Protein AF-A0A3P7I1J1-F1 (afdb_monomer_lite)

InterPro domains:
  IPR006222 GCVT, N-terminal domain [PF01571] (77-168)
  IPR011009 Protein kinase-like domain superfamily [SSF56112] (14-74)
  IPR027266 Aminomethyltransferase superfamily [G3DSA:3.30.1360.120] (72-173)
  IPR045179 YgfZ/GcvT [PTHR22602] (60-259)

Sequence (262 aa):
MGTPRASLWPHDAIVERSNYPSYPPQPLERLNPRLPPDAIPVISGCLTFSTDQRLTAREALRMPFFNKEHMSKIIGLTHRAVLVLRGSDSLKLLQGLITNDVKNVLPSTGIAALFLNNKGRIVDDVIISRDNEDVLVECTASNRDN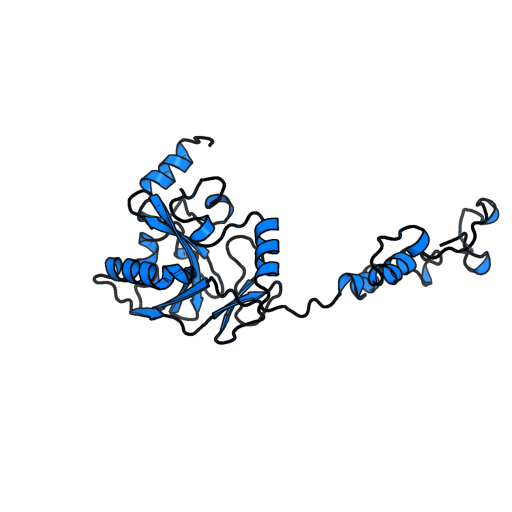LKKLLEKYRMRKAVEIADSEENVLFSTEEMPGSILDPRFPSLGRRIYSTDTGQELLAEYNERRMKYGITEGCAELASLLPFQASANGDLLNMISFDKGCYIGQELTARTAHTGEKF

Radius of gyration: 26.62 Å; chains: 1; bounding box: 50×38×85 Å

Foldseek 3Di:
DWQDDPVQADPPDPDDSVVDDTGDDDQVCVVPVPDDPQCRVLVVLCPRSRPVSRDDPVNSCVGCVNPVPPPFAWAFPPQKFKKKKADDCRQVLVQQFWQAHSVPQDALEWAWTFGAALQQAGPWIWIWHDDPRIIITMTGPVCVVVVQVVSVVSCPPPGMDIGTDLWTKIWTQDDDVSWYQQQQDNNLGTIHTHNDRTDNPVVVSVVSCVVVLHDHHCVQGGRHHCPPSSNCCVNRRHHDPPGDHYRSVVVNVCCVPVVPDD

Organism: Strongylus vulgaris (NCBI:txid40348)

Structure (mmCIF, N/CA/C/O backbone):
data_AF-A0A3P7I1J1-F1
#
_entry.id   AF-A0A3P7I1J1-F1
#
loop_
_atom_site.group_PDB
_atom_site.id
_atom_site.type_symbol
_atom_site.label_atom_id
_atom_site.label_alt_id
_atom_site.label_comp_id
_atom_site.label_asym_id
_atom_site.label_entity_id
_atom_site.label_seq_id
_atom_site.pdbx_PDB_ins_code
_atom_site.Cartn_x
_atom_site.Cartn_y
_atom_site.Cartn_z
_atom_site.occupancy
_atom_site.B_iso_or_equiv
_atom_site.auth_seq_id
_atom_site.auth_comp_id
_atom_site.auth_asym_id
_atom_site.auth_atom_id
_atom_site.pdbx_PDB_model_num
ATOM 1 N N . MET A 1 1 ? 20.727 0.651 -42.129 1.00 68.38 1 MET A N 1
ATOM 2 C CA . MET A 1 1 ? 22.191 0.871 -42.170 1.00 68.38 1 MET A CA 1
ATOM 3 C C . MET A 1 1 ? 22.665 1.250 -43.564 1.00 68.38 1 MET A C 1
ATOM 5 O O . MET A 1 1 ? 23.363 2.232 -43.682 1.00 68.38 1 MET A O 1
ATOM 9 N N . GLY A 1 2 ? 22.280 0.550 -44.626 1.00 83.94 2 GLY A N 1
ATOM 10 C CA . GLY A 1 2 ? 22.529 0.954 -46.015 1.00 83.94 2 GLY A CA 1
ATOM 11 C C . GLY A 1 2 ? 21.717 0.054 -46.940 1.00 83.94 2 GLY A C 1
ATOM 12 O O . GLY A 1 2 ? 20.948 -0.774 -46.443 1.00 83.94 2 GLY A O 1
ATOM 13 N N . THR A 1 3 ? 21.886 0.176 -48.252 1.00 87.19 3 THR A N 1
ATOM 14 C CA . THR A 1 3 ? 21.216 -0.734 -49.195 1.00 87.19 3 THR A CA 1
ATOM 15 C C . THR A 1 3 ? 21.843 -2.132 -49.082 1.00 87.19 3 THR A C 1
ATOM 17 O O . THR A 1 3 ? 23.065 -2.241 -49.230 1.00 87.19 3 THR A O 1
ATOM 20 N N . PRO A 1 4 ? 21.065 -3.206 -48.821 1.00 84.31 4 PRO A N 1
ATOM 21 C CA . PRO A 1 4 ? 21.603 -4.560 -48.694 1.00 84.31 4 PRO A CA 1
ATOM 22 C C . PRO A 1 4 ? 22.418 -4.991 -49.920 1.00 84.31 4 PRO A C 1
ATOM 24 O O . PRO A 1 4 ? 22.179 -4.546 -51.049 1.00 84.31 4 PRO A O 1
ATOM 27 N N . ARG A 1 5 ? 23.401 -5.874 -49.716 1.00 84.62 5 ARG A N 1
ATOM 28 C CA . ARG A 1 5 ? 24.135 -6.504 -50.827 1.00 84.62 5 ARG A CA 1
ATOM 29 C C . ARG A 1 5 ? 23.214 -7.468 -51.574 1.00 84.62 5 ARG A C 1
ATOM 31 O O . ARG A 1 5 ? 22.301 -8.023 -50.975 1.00 84.62 5 ARG A O 1
ATOM 38 N N . ALA A 1 6 ? 23.495 -7.709 -52.854 1.00 81.31 6 ALA A N 1
ATOM 39 C CA . ALA A 1 6 ? 22.721 -8.652 -53.666 1.00 81.31 6 ALA A CA 1
ATOM 40 C C . ALA A 1 6 ? 22.665 -10.063 -53.052 1.00 81.31 6 ALA A C 1
ATOM 42 O O . ALA A 1 6 ? 21.625 -10.701 -53.097 1.00 81.31 6 ALA A O 1
ATOM 43 N N . SER A 1 7 ? 23.742 -10.506 -52.397 1.00 83.56 7 SER A N 1
ATOM 44 C CA . SER A 1 7 ? 23.809 -11.804 -51.709 1.00 83.56 7 SER A CA 1
ATOM 45 C C . SER A 1 7 ? 22.869 -11.943 -50.507 1.00 83.56 7 SER A C 1
ATOM 47 O O . SER A 1 7 ? 22.656 -13.051 -50.041 1.00 83.56 7 SER A O 1
ATOM 49 N N . LEU A 1 8 ? 22.376 -10.828 -49.959 1.00 80.25 8 LEU A N 1
ATOM 50 C CA . LEU A 1 8 ? 21.433 -10.801 -48.837 1.00 80.25 8 LEU A CA 1
ATOM 51 C C . LEU A 1 8 ? 20.000 -10.539 -49.314 1.00 80.25 8 LEU A C 1
ATOM 53 O O . LEU A 1 8 ? 19.103 -10.405 -48.487 1.00 80.25 8 LEU A O 1
ATOM 57 N N . TRP A 1 9 ? 19.795 -10.388 -50.627 1.00 82.94 9 TRP A N 1
ATOM 58 C CA . TRP A 1 9 ? 18.480 -10.148 -51.200 1.00 82.94 9 TRP A CA 1
ATOM 59 C C . TRP A 1 9 ? 17.743 -11.484 -51.359 1.00 82.94 9 TRP A C 1
ATOM 61 O O . TRP A 1 9 ? 18.313 -12.383 -51.980 1.00 82.94 9 TRP A O 1
ATOM 71 N N . PRO A 1 10 ? 16.519 -11.648 -50.820 1.00 78.19 10 PRO A N 1
ATOM 72 C CA . PRO A 1 10 ? 15.777 -12.893 -50.950 1.00 78.19 10 PRO A CA 1
ATOM 73 C C . PRO A 1 10 ? 15.587 -13.266 -52.418 1.00 78.19 10 PRO A C 1
ATOM 75 O O . PRO A 1 10 ? 15.254 -12.416 -53.248 1.00 78.19 10 PRO A O 1
ATOM 78 N N . HIS A 1 11 ? 15.803 -14.541 -52.735 1.00 79.56 11 HIS A N 1
ATOM 79 C CA . HIS A 1 11 ? 15.677 -15.057 -54.099 1.00 79.56 11 HIS A CA 1
ATOM 80 C C . HIS A 1 11 ? 14.239 -14.986 -54.633 1.00 79.56 11 HIS A C 1
ATOM 82 O O . HIS A 1 11 ? 14.033 -14.969 -55.842 1.00 79.56 11 HIS A O 1
ATOM 88 N N . ASP A 1 12 ? 13.263 -14.926 -53.733 1.00 82.50 12 ASP A N 1
ATOM 89 C CA . ASP A 1 12 ? 11.825 -14.852 -53.974 1.00 82.50 12 ASP A CA 1
ATOM 90 C C . ASP A 1 12 ? 11.255 -13.428 -53.819 1.00 82.50 12 ASP A C 1
ATOM 92 O O . ASP A 1 12 ? 10.039 -13.229 -53.866 1.00 82.50 12 ASP A O 1
ATOM 96 N N . ALA A 1 13 ? 12.108 -12.413 -53.644 1.00 80.75 13 ALA A N 1
ATOM 97 C CA . ALA A 1 13 ? 11.653 -11.033 -53.543 1.00 80.75 13 ALA A CA 1
ATOM 98 C C . ALA A 1 13 ? 11.020 -10.562 -54.864 1.00 80.75 13 ALA A C 1
ATOM 100 O O . ALA A 1 13 ? 11.672 -10.521 -55.903 1.00 80.75 13 ALA A O 1
ATOM 101 N N . ILE A 1 14 ? 9.760 -10.117 -54.799 1.00 83.12 14 ILE A N 1
ATOM 102 C CA . ILE A 1 14 ? 9.007 -9.575 -55.949 1.00 83.12 14 ILE A CA 1
ATOM 103 C C . ILE A 1 14 ? 9.675 -8.311 -56.521 1.00 83.12 14 ILE A C 1
ATOM 105 O O . ILE A 1 14 ? 9.544 -8.010 -57.704 1.00 83.12 14 ILE A O 1
ATOM 109 N N . VAL A 1 15 ? 10.385 -7.555 -55.680 1.00 82.94 15 VAL A N 1
ATOM 110 C CA . VAL A 1 15 ? 11.064 -6.319 -56.078 1.00 82.94 15 VAL A CA 1
ATOM 111 C C . VAL A 1 15 ? 12.558 -6.571 -56.225 1.00 82.94 15 VAL A C 1
ATOM 113 O O . VAL A 1 15 ? 13.211 -7.055 -55.299 1.00 82.94 15 VAL A O 1
ATOM 116 N N . GLU A 1 16 ? 13.115 -6.184 -57.370 1.00 85.06 16 GLU A N 1
ATOM 117 C CA . GLU A 1 16 ? 14.550 -6.276 -57.624 1.00 85.06 16 GLU A CA 1
ATOM 118 C C . GLU A 1 16 ? 15.351 -5.238 -56.828 1.00 85.06 16 GLU A C 1
ATOM 120 O O . GLU A 1 16 ? 14.938 -4.088 -56.658 1.00 85.06 16 GLU A O 1
ATOM 125 N N . ARG A 1 17 ? 16.567 -5.610 -56.408 1.00 83.81 17 ARG A N 1
ATOM 126 C CA . ARG A 1 17 ? 17.508 -4.693 -55.745 1.00 83.81 17 ARG A CA 1
ATOM 127 C C . ARG A 1 17 ? 17.837 -3.464 -56.604 1.00 83.81 17 ARG A C 1
ATOM 129 O O . ARG A 1 17 ? 18.058 -2.384 -56.063 1.00 83.81 17 ARG A O 1
ATOM 136 N N . SER A 1 18 ? 17.913 -3.645 -57.923 1.00 87.81 18 SER A N 1
ATOM 137 C CA . SER A 1 18 ? 18.197 -2.609 -58.931 1.00 87.81 18 SER A CA 1
ATOM 138 C C . SER A 1 18 ? 17.237 -1.415 -58.851 1.00 87.81 18 SER A C 1
ATOM 140 O O . SER A 1 18 ? 17.636 -0.301 -59.183 1.00 87.81 18 SER A O 1
ATOM 142 N N . ASN A 1 19 ? 16.020 -1.622 -58.336 1.00 89.12 19 ASN A N 1
ATOM 143 C CA . ASN A 1 19 ? 15.004 -0.581 -58.171 1.00 89.12 19 ASN A CA 1
ATOM 144 C C . ASN A 1 19 ? 15.314 0.421 -57.045 1.00 89.12 19 ASN A C 1
ATOM 146 O O . ASN A 1 19 ? 14.607 1.419 -56.906 1.00 89.12 19 ASN A O 1
ATOM 150 N N . TYR A 1 20 ? 16.348 0.179 -56.232 1.00 85.75 20 TYR A N 1
ATOM 151 C CA . TYR A 1 20 ? 16.680 1.012 -55.080 1.00 85.75 20 TYR A CA 1
ATOM 152 C C . TYR A 1 20 ? 18.050 1.689 -55.231 1.00 85.75 20 TYR A C 1
ATOM 154 O O . TYR A 1 20 ? 19.031 1.031 -55.596 1.00 85.75 20 TYR A O 1
ATOM 162 N N . PRO A 1 21 ? 18.171 2.984 -54.875 1.00 87.88 21 PRO A N 1
ATOM 163 C CA . PRO A 1 21 ? 19.461 3.660 -54.807 1.00 87.88 21 PRO A CA 1
ATOM 164 C C . PRO A 1 21 ? 20.427 2.948 -53.855 1.00 87.88 21 PRO A C 1
ATOM 166 O O . PRO A 1 21 ? 20.028 2.359 -52.847 1.00 87.88 21 PRO A O 1
ATOM 169 N N . SER A 1 22 ? 21.722 3.019 -54.156 1.00 87.56 22 SER A N 1
ATOM 170 C CA . SER A 1 22 ? 22.759 2.414 -53.321 1.00 87.56 22 SER A CA 1
ATOM 171 C C . SER A 1 22 ? 23.220 3.392 -52.242 1.00 87.56 22 SER A C 1
ATOM 173 O O . SER A 1 22 ? 24.012 4.292 -52.511 1.00 87.56 22 SER A O 1
ATOM 175 N N . TYR A 1 23 ? 22.761 3.191 -51.009 1.00 87.81 23 TYR A N 1
ATOM 176 C CA . TYR A 1 23 ? 23.208 3.950 -49.847 1.00 87.81 23 TYR A CA 1
ATOM 177 C C . TYR A 1 23 ? 24.357 3.227 -49.135 1.00 87.81 23 TYR A C 1
ATOM 179 O O . TYR A 1 23 ? 24.238 2.023 -48.867 1.00 87.81 23 TYR A O 1
ATOM 187 N N . PRO A 1 24 ? 25.455 3.930 -48.798 1.00 87.12 24 PRO A N 1
ATOM 188 C CA . PRO A 1 24 ? 26.551 3.337 -48.046 1.00 87.12 24 PRO A CA 1
ATOM 189 C C . PRO A 1 24 ? 26.085 2.916 -46.641 1.00 87.12 24 PRO A C 1
ATOM 191 O O . PRO A 1 24 ? 25.233 3.595 -46.062 1.00 87.12 24 PRO A O 1
ATOM 194 N N . PRO A 1 25 ? 26.644 1.834 -46.065 1.00 86.00 25 PRO A N 1
ATOM 195 C CA . PRO A 1 25 ? 26.371 1.454 -44.686 1.00 86.00 25 PRO A CA 1
ATOM 196 C C . PRO A 1 25 ? 26.771 2.564 -43.707 1.00 86.00 25 PRO A C 1
ATOM 198 O O . PRO A 1 25 ? 27.898 3.054 -43.735 1.00 86.00 25 PRO A O 1
ATOM 201 N N . GLN A 1 26 ? 25.854 2.932 -42.823 1.00 89.00 26 GLN A N 1
ATOM 202 C CA . GLN A 1 26 ? 26.055 3.863 -41.724 1.00 89.00 26 GLN A CA 1
ATOM 203 C C . GLN A 1 26 ? 25.617 3.208 -40.406 1.00 89.00 26 GLN A C 1
ATOM 205 O O . GLN A 1 26 ? 24.588 2.516 -40.395 1.00 89.00 26 GLN A O 1
ATOM 210 N N . PRO A 1 27 ? 26.362 3.436 -39.307 1.00 89.12 27 PRO A N 1
ATOM 211 C CA . PRO A 1 27 ? 25.951 3.025 -37.967 1.00 89.12 27 PRO A CA 1
ATOM 212 C C . PRO A 1 27 ? 24.618 3.677 -37.573 1.00 89.12 27 PRO A C 1
ATOM 214 O O . PRO A 1 27 ? 24.339 4.816 -37.963 1.00 89.12 27 PRO A O 1
ATOM 217 N N . LEU A 1 28 ? 23.791 2.973 -36.799 1.00 89.31 28 LEU A N 1
ATOM 218 C CA . LEU A 1 28 ? 22.492 3.487 -36.341 1.00 89.31 28 LEU A CA 1
ATOM 219 C C . LEU A 1 28 ? 22.645 4.724 -35.448 1.00 89.31 28 LEU A C 1
ATOM 221 O O . LEU A 1 28 ? 21.827 5.635 -35.503 1.00 89.31 28 LEU A O 1
ATOM 225 N N . GLU A 1 29 ? 23.732 4.788 -34.696 1.00 89.50 29 GLU A N 1
ATOM 226 C CA . GLU A 1 29 ? 24.139 5.872 -33.807 1.00 89.50 29 GLU A CA 1
ATOM 227 C C . GLU A 1 29 ? 24.344 7.180 -34.572 1.00 89.50 29 GLU A C 1
ATOM 229 O O . GLU A 1 29 ? 24.055 8.261 -34.065 1.00 89.50 29 GLU A O 1
ATOM 234 N N . ARG A 1 30 ? 24.793 7.097 -35.831 1.00 89.44 30 ARG A N 1
ATOM 235 C CA . ARG A 1 30 ? 24.927 8.272 -36.698 1.00 89.44 30 ARG A CA 1
ATOM 236 C C . ARG A 1 30 ? 23.567 8.786 -37.170 1.00 89.44 30 ARG A C 1
ATOM 238 O O . ARG A 1 30 ? 23.404 9.988 -37.351 1.00 89.44 30 ARG A O 1
ATOM 245 N N . LEU A 1 31 ? 22.611 7.882 -37.385 1.00 87.06 31 LEU A N 1
ATOM 246 C CA . LEU A 1 31 ? 21.253 8.216 -37.824 1.00 87.06 31 LEU A CA 1
ATOM 247 C C . LEU A 1 31 ? 20.394 8.738 -36.665 1.00 87.06 31 LEU A C 1
ATOM 249 O O . LEU A 1 31 ? 19.559 9.615 -36.869 1.00 87.06 31 LEU A O 1
ATOM 253 N N . ASN A 1 32 ? 20.610 8.222 -35.453 1.00 87.81 32 ASN A N 1
ATOM 254 C CA . ASN A 1 32 ? 19.970 8.689 -34.231 1.00 87.81 32 ASN A CA 1
ATOM 255 C C . ASN A 1 32 ? 20.974 8.710 -33.060 1.00 87.81 32 ASN A C 1
ATOM 257 O O . ASN A 1 32 ? 21.108 7.713 -32.347 1.00 87.81 32 ASN A O 1
ATOM 261 N N . PRO A 1 33 ? 21.625 9.858 -32.804 1.00 88.19 33 PRO A N 1
ATOM 262 C CA . PRO A 1 33 ? 22.607 9.994 -31.725 1.00 88.19 33 PRO A CA 1
ATOM 263 C C . PRO A 1 33 ? 22.041 9.825 -30.310 1.00 88.19 33 PRO A C 1
ATOM 265 O O . PRO A 1 33 ? 22.805 9.681 -29.362 1.00 88.19 33 PRO A O 1
ATOM 268 N N . ARG A 1 34 ? 20.711 9.868 -30.140 1.00 88.50 34 ARG A N 1
ATOM 269 C CA . ARG A 1 34 ? 20.044 9.673 -28.840 1.00 88.50 34 ARG A CA 1
ATOM 270 C C . ARG A 1 34 ? 19.713 8.210 -28.554 1.00 88.50 34 ARG A C 1
ATOM 272 O O . ARG A 1 34 ? 19.078 7.922 -27.542 1.00 88.50 34 ARG A O 1
ATOM 279 N N . LEU A 1 35 ? 20.061 7.298 -29.458 1.00 85.56 35 LEU A N 1
ATOM 280 C CA . LEU A 1 35 ? 19.704 5.900 -29.314 1.00 85.56 35 LEU A CA 1
ATOM 281 C C . LEU A 1 35 ? 20.497 5.256 -28.160 1.00 85.56 35 LEU A C 1
ATOM 283 O O . LEU A 1 35 ? 21.726 5.348 -28.161 1.00 85.56 35 LEU A O 1
ATOM 287 N N . PRO A 1 36 ? 19.836 4.593 -27.189 1.00 87.19 36 PRO A N 1
ATOM 288 C CA . PRO A 1 36 ? 20.541 3.881 -26.129 1.00 87.19 36 PRO A CA 1
ATOM 289 C C . PRO A 1 36 ? 21.472 2.805 -26.717 1.00 87.19 36 PRO A C 1
ATOM 291 O O . PRO A 1 36 ? 21.033 2.071 -27.609 1.00 87.19 36 PRO A O 1
ATOM 294 N N . PRO A 1 37 ? 22.726 2.668 -26.242 1.00 88.19 37 PRO A N 1
ATOM 295 C CA . PRO A 1 37 ? 23.687 1.723 -26.821 1.00 88.19 37 PRO A CA 1
ATOM 296 C C . PRO A 1 37 ? 23.195 0.269 -26.846 1.00 88.19 37 PRO A C 1
ATOM 298 O O . PRO A 1 37 ? 23.433 -0.484 -27.784 1.00 88.19 37 PRO A O 1
ATOM 301 N N . ASP A 1 38 ? 22.442 -0.119 -25.827 1.00 87.56 38 ASP A N 1
ATOM 302 C CA . ASP A 1 38 ? 21.838 -1.436 -25.671 1.00 87.56 38 ASP A CA 1
ATOM 303 C C . ASP A 1 38 ? 20.615 -1.668 -26.573 1.00 87.56 38 ASP A C 1
ATOM 305 O O . ASP A 1 38 ? 20.261 -2.818 -26.817 1.00 87.56 38 ASP A O 1
ATOM 309 N N . ALA A 1 39 ? 20.005 -0.612 -27.126 1.00 90.00 39 ALA A N 1
ATOM 310 C CA . ALA A 1 39 ? 18.919 -0.711 -28.107 1.00 90.00 39 ALA A CA 1
ATOM 311 C C . ALA A 1 39 ? 19.419 -1.086 -29.510 1.00 90.00 39 ALA A C 1
ATOM 313 O O . ALA A 1 39 ? 18.661 -1.613 -30.329 1.00 90.00 39 ALA A O 1
ATOM 314 N N . ILE A 1 40 ? 20.691 -0.797 -29.808 1.00 92.56 40 ILE A N 1
ATOM 315 C CA . ILE A 1 40 ? 21.287 -0.968 -31.139 1.00 92.56 40 ILE A CA 1
ATOM 316 C C . ILE A 1 40 ? 21.201 -2.423 -31.616 1.00 92.56 40 ILE A C 1
ATOM 318 O O . ILE A 1 40 ? 20.772 -2.625 -32.756 1.00 92.56 40 ILE A O 1
ATOM 322 N N . PRO A 1 41 ? 21.530 -3.444 -30.799 1.00 92.06 41 PRO A N 1
ATOM 323 C CA . PRO A 1 41 ? 21.412 -4.838 -31.215 1.00 92.06 41 PRO A CA 1
ATOM 324 C C . PRO A 1 41 ? 19.967 -5.258 -31.523 1.00 92.06 41 PRO A C 1
ATOM 326 O O . PRO A 1 41 ? 19.744 -5.978 -32.494 1.00 92.06 41 PRO A O 1
ATOM 329 N N . VAL A 1 42 ? 18.983 -4.764 -30.760 1.00 93.00 42 VAL A N 1
ATOM 330 C CA . VAL A 1 42 ? 17.554 -5.031 -31.011 1.00 93.00 42 VAL A CA 1
ATOM 331 C C . VAL A 1 42 ? 17.129 -4.434 -32.349 1.00 93.00 42 VAL A C 1
ATOM 333 O O . VAL A 1 42 ? 16.607 -5.137 -33.210 1.00 93.00 42 VAL A O 1
ATOM 336 N N . ILE A 1 43 ? 17.369 -3.135 -32.547 1.00 92.44 43 ILE A N 1
ATOM 337 C CA . ILE A 1 43 ? 16.931 -2.427 -33.756 1.00 92.44 43 ILE A CA 1
ATOM 338 C C . ILE A 1 43 ? 17.648 -2.978 -34.986 1.00 92.44 43 ILE A C 1
ATOM 340 O O . ILE A 1 43 ? 17.015 -3.189 -36.018 1.00 92.44 43 ILE A O 1
ATOM 344 N N . SER A 1 44 ? 18.947 -3.258 -34.877 1.00 91.44 44 SER A N 1
ATOM 345 C CA . SER A 1 44 ? 19.713 -3.868 -35.966 1.00 91.44 44 SER A CA 1
ATOM 346 C C . SER A 1 44 ? 19.147 -5.233 -36.342 1.00 91.44 44 SER A C 1
ATOM 348 O O . SER A 1 44 ? 18.925 -5.472 -37.524 1.00 91.44 44 SER A O 1
ATOM 350 N N . GLY A 1 45 ? 18.845 -6.083 -35.354 1.00 91.69 45 GLY A N 1
ATOM 351 C CA . GLY A 1 45 ? 18.252 -7.401 -35.574 1.00 91.69 45 GLY A CA 1
ATOM 352 C C . GLY A 1 45 ? 16.855 -7.349 -36.200 1.00 91.69 45 GLY A C 1
ATOM 353 O O . GLY A 1 45 ? 16.549 -8.152 -37.080 1.00 91.69 45 GLY A O 1
ATOM 354 N N . CYS A 1 46 ? 16.021 -6.383 -35.801 1.00 90.56 46 CYS A N 1
ATOM 355 C CA . CYS A 1 46 ? 14.692 -6.167 -36.384 1.00 90.56 46 CYS A CA 1
ATOM 356 C C . CYS A 1 46 ? 14.752 -5.634 -37.825 1.00 90.56 46 CYS A C 1
ATOM 358 O O . CYS A 1 46 ? 13.898 -5.968 -38.645 1.00 90.56 46 CYS A O 1
ATOM 360 N N . LEU A 1 47 ? 15.753 -4.804 -38.139 1.00 89.12 47 LEU A N 1
ATOM 361 C CA . LEU A 1 47 ? 15.963 -4.223 -39.469 1.00 89.12 47 LEU A CA 1
ATOM 362 C C . LEU A 1 47 ? 16.789 -5.124 -40.405 1.00 89.12 47 LEU A C 1
ATOM 364 O O . LEU A 1 47 ? 17.061 -4.729 -41.542 1.00 89.12 47 LEU A O 1
ATOM 368 N N . THR A 1 48 ? 17.191 -6.320 -39.962 1.00 87.50 48 THR A N 1
ATOM 369 C CA . THR A 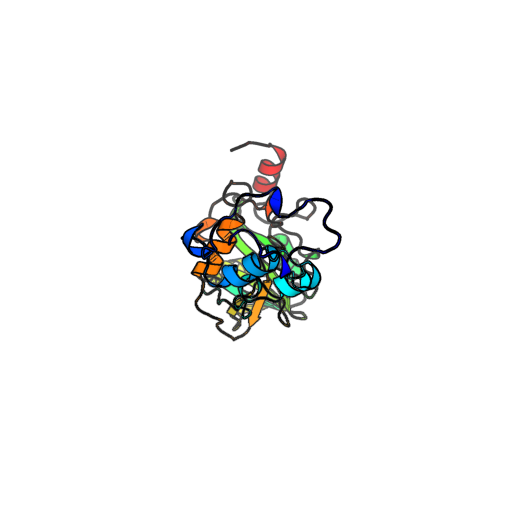1 48 ? 17.875 -7.303 -40.809 1.00 87.50 48 THR A CA 1
ATOM 370 C C . THR A 1 48 ? 16.983 -7.688 -41.984 1.00 87.50 48 THR A C 1
ATOM 372 O O . THR A 1 48 ? 15.847 -8.136 -41.818 1.00 87.50 48 THR A O 1
ATOM 375 N N . PHE A 1 49 ? 17.499 -7.499 -43.198 1.00 81.94 49 PHE A N 1
ATOM 376 C CA . PHE A 1 49 ? 16.725 -7.731 -44.414 1.00 81.94 49 PHE A CA 1
ATOM 377 C C . PHE A 1 49 ? 16.420 -9.219 -44.621 1.00 81.94 49 PHE A C 1
ATOM 379 O O . PHE A 1 49 ? 15.260 -9.563 -44.844 1.00 81.94 49 PHE A O 1
ATOM 386 N N . SER A 1 50 ? 17.428 -10.082 -44.450 1.00 81.56 50 SER A N 1
ATOM 387 C CA . SER A 1 50 ? 17.289 -11.540 -44.534 1.00 81.56 50 SER A CA 1
ATOM 388 C C . SER A 1 50 ? 16.338 -12.050 -43.455 1.00 81.56 50 SER A C 1
ATOM 390 O O . SER A 1 50 ? 16.547 -11.788 -42.271 1.00 81.56 50 SER A O 1
ATOM 392 N N . THR A 1 51 ? 15.274 -12.741 -43.852 1.00 79.94 51 THR A N 1
ATOM 393 C CA . THR A 1 51 ? 14.199 -13.165 -42.944 1.00 79.94 51 THR A CA 1
ATOM 394 C C . THR A 1 51 ? 14.625 -14.269 -41.983 1.00 79.94 51 THR A C 1
ATOM 396 O O . THR A 1 51 ? 14.166 -14.286 -40.849 1.00 79.94 51 THR A O 1
ATOM 399 N N . ASP A 1 52 ? 15.520 -15.153 -42.414 1.00 83.19 52 ASP A N 1
ATOM 400 C CA . ASP A 1 52 ? 16.126 -16.235 -41.626 1.00 83.19 52 ASP A CA 1
ATOM 401 C C . ASP A 1 52 ? 17.087 -15.730 -40.537 1.00 83.19 52 ASP A C 1
ATOM 403 O O . ASP A 1 52 ? 17.268 -16.388 -39.517 1.00 83.19 52 ASP A O 1
ATOM 407 N N . GLN A 1 53 ? 17.677 -14.548 -40.736 1.00 84.00 53 GLN A N 1
ATOM 408 C CA . GLN A 1 53 ? 18.584 -13.895 -39.784 1.00 84.00 53 GLN A CA 1
ATOM 409 C C . GLN A 1 53 ? 17.911 -12.760 -39.001 1.00 84.00 53 GLN A C 1
ATOM 411 O O . GLN A 1 53 ? 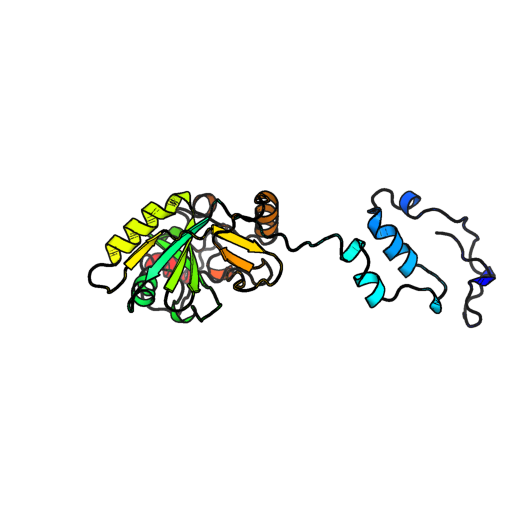18.560 -12.081 -38.200 1.00 84.00 53 GLN A O 1
ATOM 416 N N . ARG A 1 54 ? 16.628 -12.492 -39.268 1.00 89.94 54 ARG A N 1
ATOM 417 C CA . ARG A 1 54 ? 15.887 -11.428 -38.595 1.00 89.94 54 ARG A CA 1
ATOM 418 C C . ARG A 1 54 ? 15.522 -11.872 -37.190 1.00 89.94 54 ARG A C 1
ATOM 420 O O . ARG A 1 54 ? 14.998 -12.960 -36.980 1.00 89.94 54 AR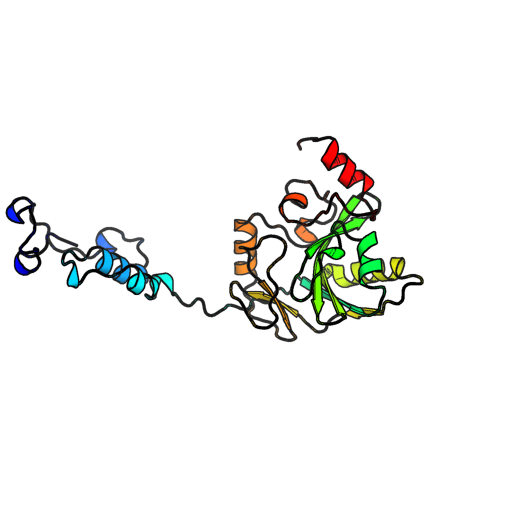G A O 1
ATOM 427 N N . LEU A 1 55 ? 15.756 -10.978 -36.241 1.00 93.88 55 LEU A N 1
ATOM 428 C CA . LEU A 1 55 ? 15.437 -11.201 -34.842 1.00 93.88 55 LEU A CA 1
ATOM 429 C C . LEU A 1 55 ? 13.927 -11.405 -34.662 1.00 93.88 55 LEU A C 1
ATOM 431 O O . LEU A 1 55 ? 13.122 -10.573 -35.090 1.00 93.88 55 LEU A O 1
ATOM 435 N N . THR A 1 56 ? 13.531 -12.493 -34.004 1.00 92.69 56 THR A N 1
ATOM 436 C CA . THR A 1 56 ? 12.126 -12.717 -33.650 1.00 92.69 56 THR A CA 1
ATOM 437 C C . THR A 1 56 ? 11.719 -11.865 -32.447 1.00 92.69 56 THR A C 1
ATOM 439 O O . THR A 1 56 ? 12.550 -11.484 -31.622 1.00 92.69 56 THR A O 1
ATOM 442 N N . ALA A 1 57 ? 10.416 -11.618 -32.273 1.00 88.19 57 ALA A N 1
ATOM 443 C CA . ALA A 1 57 ? 9.909 -10.901 -31.097 1.00 88.19 57 ALA A CA 1
ATOM 444 C C . ALA A 1 57 ? 10.323 -11.575 -29.774 1.00 88.19 57 ALA A C 1
ATOM 446 O O . ALA A 1 57 ? 10.686 -10.900 -28.813 1.00 88.19 57 ALA A O 1
ATOM 447 N N . ARG A 1 58 ? 10.322 -12.916 -29.733 1.00 88.06 58 ARG A N 1
ATOM 448 C CA . ARG A 1 58 ? 10.723 -13.694 -28.552 1.00 88.06 58 ARG A CA 1
ATOM 449 C C . ARG A 1 58 ? 12.202 -13.517 -28.216 1.00 88.06 58 ARG A C 1
ATOM 451 O O . ARG A 1 58 ? 12.547 -13.439 -27.041 1.00 88.06 58 ARG A O 1
ATOM 458 N N . GLU A 1 59 ? 13.069 -13.493 -29.222 1.00 91.88 59 GLU A N 1
ATOM 459 C CA . GLU A 1 59 ? 14.503 -13.263 -29.027 1.00 91.88 59 GLU A CA 1
ATOM 460 C C . GLU A 1 59 ? 14.775 -11.814 -28.640 1.00 91.88 59 GLU A C 1
ATOM 462 O O . GLU A 1 59 ? 15.525 -11.588 -27.698 1.00 91.88 59 GLU A O 1
ATOM 467 N N . ALA A 1 60 ? 14.101 -10.851 -29.279 1.00 90.38 60 ALA A N 1
ATOM 468 C CA . ALA A 1 60 ? 14.198 -9.437 -28.935 1.00 90.38 60 ALA A CA 1
ATOM 469 C C . ALA A 1 60 ? 13.871 -9.194 -27.460 1.00 90.38 60 ALA A C 1
ATOM 471 O O . ALA A 1 60 ? 14.687 -8.616 -26.752 1.00 90.38 60 ALA A O 1
ATOM 472 N N . LEU A 1 61 ? 12.751 -9.729 -26.963 1.00 85.50 61 LEU A N 1
ATOM 473 C CA . LEU A 1 61 ? 12.354 -9.625 -25.553 1.00 85.50 61 LEU A CA 1
ATOM 474 C C . LEU A 1 61 ? 13.350 -10.271 -24.576 1.00 85.50 61 LEU A C 1
ATOM 476 O O . LEU A 1 61 ? 13.289 -10.010 -23.382 1.00 85.50 61 LEU A O 1
ATOM 480 N N . ARG A 1 62 ? 14.272 -11.117 -25.050 1.00 85.12 62 ARG A N 1
ATOM 481 C CA . ARG A 1 62 ? 15.338 -11.704 -24.225 1.00 85.12 62 ARG A CA 1
ATOM 482 C C . ARG A 1 62 ? 16.600 -10.839 -24.160 1.00 85.12 62 ARG A C 1
ATOM 484 O O . ARG A 1 62 ? 17.475 -11.120 -23.344 1.00 85.12 62 ARG A O 1
ATOM 491 N N . MET A 1 63 ? 16.704 -9.797 -24.981 1.00 87.31 63 MET A N 1
ATOM 492 C CA . MET A 1 63 ? 17.908 -8.974 -25.089 1.00 87.31 63 MET A CA 1
ATOM 493 C C . MET A 1 63 ? 18.038 -7.947 -23.953 1.00 87.31 63 MET A C 1
ATOM 495 O O . MET A 1 63 ? 17.024 -7.496 -23.415 1.00 87.31 63 MET A O 1
ATOM 499 N N . PRO A 1 64 ? 19.268 -7.491 -23.636 1.00 83.56 64 PRO A N 1
ATOM 500 C CA . PRO A 1 64 ? 19.523 -6.525 -22.563 1.00 83.56 64 PRO A CA 1
ATOM 501 C C . PRO A 1 64 ? 18.776 -5.196 -22.681 1.00 83.56 64 PRO A C 1
ATOM 503 O O . PRO A 1 64 ? 18.579 -4.541 -21.675 1.00 83.56 64 PRO A O 1
ATOM 506 N N . PHE A 1 65 ? 18.330 -4.776 -23.866 1.00 85.62 65 PHE A N 1
ATOM 507 C CA . PHE A 1 65 ? 17.503 -3.568 -23.977 1.00 85.62 65 PHE A CA 1
ATOM 508 C C . PHE A 1 65 ? 16.173 -3.696 -23.225 1.00 85.62 65 PHE A C 1
ATOM 510 O O . PHE A 1 65 ? 15.727 -2.759 -22.570 1.00 85.62 65 PHE A O 1
ATOM 517 N N . PHE A 1 66 ? 15.545 -4.871 -23.325 1.00 81.56 66 PHE A N 1
ATOM 518 C CA . PHE A 1 66 ? 14.278 -5.174 -22.661 1.00 81.56 66 PHE A CA 1
ATOM 519 C C . PHE A 1 66 ? 14.485 -5.798 -21.278 1.00 81.56 66 PHE A C 1
ATOM 521 O O . PHE A 1 66 ? 13.619 -5.661 -20.422 1.00 81.56 66 PHE A O 1
ATOM 528 N N . ASN A 1 67 ? 15.647 -6.421 -21.053 1.00 71.06 67 ASN A N 1
ATOM 529 C CA . ASN A 1 67 ? 16.015 -7.096 -19.805 1.00 71.06 67 ASN A CA 1
ATOM 530 C C . ASN A 1 67 ? 17.154 -6.407 -19.057 1.00 71.06 67 ASN A C 1
ATOM 532 O O . ASN A 1 67 ? 17.858 -7.053 -18.282 1.00 71.06 67 ASN A O 1
ATOM 536 N N . LYS A 1 68 ? 17.369 -5.116 -19.320 1.00 63.12 68 LYS A N 1
ATOM 537 C CA . LYS A 1 68 ? 18.327 -4.261 -18.615 1.00 63.12 68 LYS A CA 1
ATOM 538 C C . LYS A 1 68 ? 18.024 -4.458 -17.146 1.00 63.12 68 LYS A C 1
ATOM 540 O O . LYS A 1 68 ? 16.901 -4.139 -16.767 1.00 63.12 68 LYS A O 1
ATOM 545 N N . GLU A 1 69 ? 18.951 -5.091 -16.426 1.00 52.31 69 GLU A N 1
ATOM 546 C CA . GLU A 1 69 ? 18.747 -5.713 -15.115 1.00 52.31 69 GLU A CA 1
ATOM 547 C C . GLU A 1 69 ? 17.599 -5.066 -14.332 1.00 52.31 69 GLU A C 1
ATOM 549 O O . GLU A 1 69 ? 17.795 -4.144 -13.543 1.00 52.31 69 GLU A O 1
ATOM 554 N N . HIS A 1 70 ? 16.388 -5.597 -14.503 1.00 52.50 70 HIS A N 1
ATOM 555 C CA . HIS A 1 70 ? 15.431 -5.589 -13.416 1.00 52.50 70 HIS A CA 1
ATOM 556 C C . HIS A 1 70 ? 15.918 -6.708 -12.497 1.00 52.50 70 HIS A C 1
ATOM 558 O O . HIS A 1 70 ? 15.334 -7.777 -12.406 1.00 52.50 70 HIS A O 1
ATOM 564 N N . MET A 1 71 ? 17.083 -6.510 -11.870 1.00 52.28 71 MET A N 1
ATOM 565 C CA . MET A 1 71 ? 17.291 -7.128 -10.572 1.00 52.28 71 MET A CA 1
ATOM 566 C C . MET A 1 71 ? 16.098 -6.649 -9.759 1.00 52.28 71 MET A C 1
ATOM 568 O O . MET A 1 71 ? 15.900 -5.436 -9.673 1.00 52.28 71 MET A O 1
ATOM 572 N N . SER A 1 72 ? 15.273 -7.569 -9.262 1.00 63.44 72 SER A N 1
ATOM 573 C CA . SER A 1 72 ? 14.120 -7.253 -8.426 1.00 63.44 72 SER A CA 1
ATOM 574 C C . SER A 1 72 ? 14.571 -6.296 -7.319 1.00 63.44 72 SER A C 1
ATOM 576 O O . SER A 1 72 ? 15.209 -6.704 -6.342 1.00 63.44 72 SER A O 1
ATOM 578 N N . LYS A 1 73 ? 14.335 -4.995 -7.506 1.00 86.38 73 LYS A N 1
ATOM 579 C CA . LYS A 1 73 ? 14.749 -3.982 -6.542 1.00 86.38 73 LYS A CA 1
ATOM 580 C C . LYS A 1 73 ? 13.746 -4.033 -5.412 1.00 86.38 73 LYS A C 1
ATOM 582 O O . LYS A 1 73 ? 12.585 -3.674 -5.593 1.00 86.38 73 LYS A O 1
ATOM 587 N N . ILE A 1 74 ? 14.209 -4.481 -4.256 1.00 94.50 74 ILE A N 1
ATOM 588 C CA . ILE A 1 74 ? 13.457 -4.370 -3.014 1.00 94.50 74 ILE A CA 1
ATOM 589 C C . ILE A 1 74 ? 13.846 -3.028 -2.411 1.00 94.50 74 ILE A C 1
ATOM 591 O O . ILE A 1 74 ? 14.978 -2.860 -1.969 1.00 94.50 74 ILE A O 1
ATOM 595 N N . ILE A 1 75 ? 12.940 -2.058 -2.452 1.00 96.69 75 ILE A N 1
ATOM 596 C CA . ILE A 1 75 ? 13.167 -0.687 -1.989 1.00 96.69 75 ILE A CA 1
ATOM 597 C C . ILE A 1 75 ? 12.632 -0.550 -0.566 1.00 96.69 75 ILE A C 1
ATOM 599 O O . ILE A 1 75 ? 11.477 -0.889 -0.319 1.00 96.69 75 ILE A O 1
ATOM 603 N N . GLY A 1 76 ? 13.442 -0.024 0.352 1.00 97.69 76 GLY A N 1
ATOM 604 C CA . GLY A 1 76 ? 13.001 0.316 1.704 1.00 97.69 76 GLY A CA 1
ATOM 605 C C . GLY A 1 76 ? 12.160 1.590 1.729 1.00 97.69 76 GLY A C 1
ATOM 606 O O . GLY A 1 76 ? 12.621 2.650 1.300 1.00 97.69 76 GLY A O 1
ATOM 607 N N . LEU A 1 77 ? 10.933 1.513 2.247 1.00 97.88 77 LEU A N 1
ATOM 608 C CA . LEU A 1 77 ? 10.033 2.657 2.405 1.00 97.88 77 LEU A CA 1
ATOM 609 C C . LEU A 1 77 ? 10.141 3.221 3.827 1.00 97.88 77 LEU A C 1
ATOM 611 O O . LEU A 1 77 ? 9.240 3.064 4.646 1.00 97.88 77 LEU A O 1
ATOM 615 N N . THR A 1 78 ? 11.251 3.894 4.127 1.00 97.00 78 THR A N 1
ATOM 616 C CA . THR A 1 78 ? 11.575 4.398 5.480 1.00 97.00 78 THR A CA 1
ATOM 617 C C . THR A 1 78 ? 10.597 5.451 6.017 1.00 97.00 78 THR A C 1
ATOM 619 O O . THR A 1 78 ? 10.549 5.706 7.219 1.00 97.00 78 THR A O 1
ATOM 622 N N . HIS A 1 79 ? 9.791 6.067 5.149 1.00 97.38 79 HIS A N 1
ATOM 623 C CA . HIS A 1 79 ? 8.712 6.987 5.520 1.00 97.38 79 HIS A CA 1
ATOM 624 C C . HIS A 1 79 ? 7.407 6.274 5.905 1.00 97.38 79 HIS A C 1
ATOM 626 O O . HIS A 1 79 ? 6.454 6.938 6.324 1.00 97.38 79 HIS A O 1
ATOM 632 N N . ARG A 1 80 ? 7.347 4.945 5.780 1.00 98.25 80 ARG A N 1
ATOM 633 C CA . ARG A 1 80 ? 6.230 4.091 6.201 1.00 98.25 80 ARG A CA 1
ATOM 634 C C . ARG A 1 80 ? 6.656 3.225 7.386 1.00 98.25 80 ARG A C 1
ATOM 636 O O . ARG A 1 80 ? 7.828 2.909 7.557 1.00 98.25 80 ARG A O 1
ATOM 643 N N . ALA A 1 81 ? 5.697 2.852 8.220 1.00 98.31 81 ALA A N 1
ATOM 644 C CA . ALA A 1 81 ? 5.910 1.949 9.346 1.00 98.31 81 ALA A CA 1
ATOM 645 C C . ALA A 1 81 ? 4.670 1.083 9.571 1.00 98.31 81 ALA A C 1
ATOM 647 O O . ALA A 1 81 ? 3.602 1.392 9.048 1.00 98.31 81 ALA A O 1
ATOM 648 N N . VAL A 1 82 ? 4.800 0.023 10.369 1.00 98.31 82 VAL A N 1
ATOM 649 C CA . VAL A 1 82 ? 3.706 -0.921 10.632 1.00 98.31 82 VAL A CA 1
ATOM 650 C C . VAL A 1 82 ? 3.353 -0.948 12.120 1.00 98.31 82 VAL A C 1
ATOM 652 O O . VAL A 1 82 ? 4.228 -0.993 12.988 1.00 98.31 82 VAL A O 1
ATOM 655 N N . LEU A 1 83 ? 2.052 -0.931 12.409 1.00 98.56 83 LEU A N 1
ATOM 656 C CA . LEU A 1 83 ? 1.479 -1.361 13.685 1.00 98.56 83 LEU A CA 1
ATOM 657 C C . LEU A 1 83 ? 0.871 -2.756 13.519 1.00 98.56 83 LEU A C 1
ATOM 659 O O . LEU A 1 83 ? 0.276 -3.049 12.482 1.00 98.56 83 LEU A O 1
ATOM 663 N N . VAL A 1 84 ? 0.968 -3.586 14.554 1.00 98.06 84 VAL A N 1
ATOM 664 C CA . VAL A 1 84 ? 0.379 -4.932 14.585 1.00 98.06 84 VAL A CA 1
ATOM 665 C C . VAL A 1 84 ? -0.783 -4.956 15.567 1.00 98.06 84 VAL A C 1
ATOM 667 O O . VAL A 1 84 ? -0.636 -4.563 16.727 1.00 98.06 84 VAL A O 1
ATOM 670 N N . LEU A 1 85 ? -1.945 -5.410 15.101 1.00 97.88 85 LEU A N 1
ATOM 671 C CA . LEU A 1 85 ? -3.161 -5.573 15.893 1.00 97.88 85 LEU A CA 1
ATOM 672 C C . LEU A 1 85 ? -3.462 -7.060 16.085 1.00 97.88 85 LEU A C 1
ATOM 674 O O . LEU A 1 85 ? -3.826 -7.749 15.129 1.00 97.88 85 LEU A O 1
ATOM 678 N N . ARG A 1 86 ? -3.401 -7.533 17.333 1.00 96.94 86 ARG A N 1
ATOM 679 C CA . ARG A 1 86 ? -3.651 -8.939 17.690 1.00 96.94 86 ARG A CA 1
ATOM 680 C C . ARG A 1 86 ? -4.930 -9.091 18.495 1.00 96.94 86 ARG A C 1
ATOM 682 O O . ARG A 1 86 ? -5.151 -8.340 19.439 1.00 96.94 86 ARG A O 1
ATOM 689 N N . GLY A 1 87 ? -5.749 -10.085 18.166 1.00 95.69 87 GLY A N 1
ATOM 690 C CA . GLY A 1 87 ? -6.958 -10.424 18.920 1.00 95.69 87 GLY A CA 1
ATOM 691 C C . GLY A 1 87 ? -8.237 -10.454 18.082 1.00 95.69 87 GLY A C 1
ATOM 692 O O . GLY A 1 87 ? -8.319 -9.920 16.977 1.00 95.69 87 GLY A O 1
ATOM 693 N N . SER A 1 88 ? -9.277 -11.092 18.620 1.00 94.44 88 SER A N 1
ATOM 694 C CA . SER A 1 88 ? -10.510 -11.416 17.883 1.00 94.44 88 SER A CA 1
ATOM 695 C C . SER A 1 88 ? -11.327 -10.200 17.437 1.00 94.44 88 SER A C 1
ATOM 697 O O . SER A 1 88 ? -12.224 -10.324 16.601 1.00 94.44 88 SER A O 1
ATOM 699 N N . ASP A 1 89 ? -11.054 -9.023 18.003 1.00 95.88 89 ASP A N 1
ATOM 700 C CA . ASP A 1 89 ? -11.755 -7.784 17.672 1.00 95.88 89 ASP A CA 1
ATOM 701 C C . ASP A 1 89 ? -10.928 -6.829 16.790 1.00 95.88 89 ASP A C 1
ATOM 703 O O . ASP A 1 89 ? -11.399 -5.721 16.534 1.00 95.88 89 ASP A O 1
ATOM 707 N N . SER A 1 90 ? -9.748 -7.223 16.281 1.00 96.38 90 SER A N 1
ATOM 708 C CA . SER A 1 90 ? -8.859 -6.345 15.490 1.00 96.38 90 SER A CA 1
ATOM 709 C C . SER A 1 90 ? -9.571 -5.711 14.290 1.00 96.38 90 SER A C 1
ATOM 711 O O . SER A 1 90 ? -9.637 -4.486 14.167 1.00 96.38 90 SER A O 1
ATOM 713 N N . LEU A 1 91 ? -10.214 -6.522 13.442 1.00 95.06 91 LEU A N 1
ATOM 714 C CA . LEU A 1 91 ? -10.973 -6.009 12.294 1.00 95.06 91 LEU A CA 1
ATOM 715 C C . LEU A 1 91 ? -12.223 -5.224 12.730 1.00 95.06 91 LEU A C 1
ATOM 717 O O . LEU A 1 91 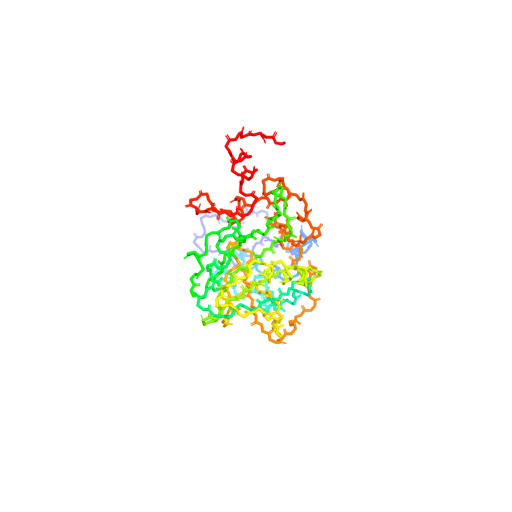? -12.565 -4.220 12.111 1.00 95.06 91 LEU A O 1
ATOM 721 N N . LYS A 1 92 ? -12.883 -5.607 13.835 1.00 94.94 92 LYS A N 1
ATOM 722 C CA . LYS A 1 92 ? -14.033 -4.855 14.386 1.00 94.94 92 LYS A CA 1
ATOM 723 C C . LYS A 1 92 ? -13.623 -3.501 14.969 1.00 94.94 92 LYS A C 1
ATOM 725 O O . LYS A 1 92 ? -14.444 -2.584 15.052 1.00 94.94 92 LYS A O 1
ATOM 730 N N . LEU A 1 93 ? -12.385 -3.363 15.442 1.00 96.38 93 LEU A N 1
ATOM 731 C CA . LEU A 1 93 ? -11.807 -2.079 15.818 1.00 96.38 93 LEU A CA 1
ATOM 732 C C . LEU A 1 93 ? -11.660 -1.198 14.584 1.00 96.38 93 LEU A C 1
ATOM 734 O O . LEU A 1 93 ? -12.247 -0.119 14.556 1.00 96.38 93 LEU A O 1
ATOM 738 N N . LEU A 1 94 ? -10.970 -1.697 13.560 1.00 97.25 94 LEU A N 1
ATOM 739 C CA . LEU A 1 94 ? -10.701 -0.950 12.335 1.00 97.25 94 LEU A CA 1
ATOM 740 C C . LEU A 1 94 ? -11.971 -0.586 11.560 1.00 97.25 94 LEU A C 1
ATOM 742 O O . LEU A 1 94 ? -12.060 0.527 11.048 1.00 97.25 94 LEU A O 1
ATOM 746 N N . GLN A 1 95 ? -12.986 -1.457 11.532 1.00 95.75 95 GLN A N 1
ATOM 747 C CA . GLN A 1 95 ? -14.200 -1.237 10.739 1.00 95.75 95 GLN A CA 1
ATOM 748 C C . GLN A 1 95 ? -14.905 0.087 11.052 1.00 95.75 95 GLN A C 1
ATOM 750 O O . GLN A 1 95 ? -15.443 0.705 10.140 1.00 95.75 95 GLN A O 1
ATOM 755 N N . GLY A 1 96 ? -14.881 0.540 12.308 1.00 94.31 96 GLY A N 1
ATOM 756 C CA . GLY A 1 96 ? -15.481 1.817 12.709 1.00 94.31 96 GLY A CA 1
ATOM 757 C C . GLY A 1 96 ? -14.562 3.035 12.563 1.00 94.31 96 GLY A C 1
ATOM 758 O O . GLY A 1 96 ? -14.994 4.153 12.837 1.00 94.31 96 GLY A O 1
ATOM 759 N N . LEU A 1 97 ? -13.298 2.844 12.183 1.00 96.31 97 LEU A N 1
ATOM 760 C CA . LEU A 1 97 ? -12.273 3.893 12.198 1.00 96.31 97 LEU A CA 1
ATOM 761 C C . LEU A 1 97 ? -11.714 4.232 10.816 1.00 96.31 97 LEU A C 1
ATOM 763 O O . LEU A 1 97 ? -11.249 5.353 10.625 1.00 96.31 97 LEU A O 1
ATOM 767 N N . ILE A 1 98 ? -11.772 3.292 9.873 1.00 96.44 98 ILE A N 1
ATOM 768 C CA . ILE A 1 98 ? -11.247 3.475 8.518 1.00 96.44 98 ILE A CA 1
ATOM 769 C C . ILE A 1 98 ? -12.370 3.688 7.497 1.00 96.44 98 ILE A C 1
ATOM 771 O O . ILE A 1 98 ? -13.491 3.208 7.678 1.00 96.44 98 ILE A O 1
ATOM 775 N N . THR A 1 99 ? -12.058 4.345 6.384 1.00 95.38 99 THR A N 1
ATOM 776 C CA . THR A 1 99 ? -13.002 4.619 5.281 1.00 95.38 99 THR A CA 1
ATOM 777 C C . THR A 1 99 ? -13.349 3.408 4.410 1.00 95.38 99 THR A C 1
ATOM 779 O O . THR A 1 99 ? -14.344 3.456 3.693 1.00 95.38 99 THR A O 1
ATOM 782 N N . ASN A 1 100 ? -12.566 2.325 4.448 1.00 94.94 100 ASN A N 1
ATOM 783 C CA . ASN A 1 100 ? -12.773 1.133 3.611 1.00 94.94 100 ASN A CA 1
ATOM 784 C C . ASN A 1 100 ? -13.325 -0.068 4.406 1.00 94.94 100 ASN A C 1
ATOM 786 O O . ASN A 1 100 ? -13.282 -0.073 5.634 1.00 94.94 100 ASN A O 1
ATOM 790 N N . ASP A 1 101 ? -13.909 -1.066 3.744 1.00 95.56 101 ASP A N 1
ATOM 791 C CA . ASP A 1 101 ? -14.543 -2.210 4.409 1.00 95.56 101 ASP A CA 1
ATOM 792 C C . ASP A 1 101 ? -13.521 -3.301 4.755 1.00 95.56 101 ASP A C 1
ATOM 794 O O . ASP A 1 101 ? -12.910 -3.903 3.870 1.00 95.56 101 ASP A O 1
ATOM 798 N N . VAL A 1 102 ? -13.383 -3.614 6.047 1.00 94.75 102 VAL A N 1
ATOM 799 C CA . VAL A 1 102 ? -12.462 -4.659 6.519 1.00 94.75 102 VAL A CA 1
ATOM 800 C C . VAL A 1 102 ? -12.831 -6.061 6.029 1.00 94.75 102 VAL A C 1
ATOM 802 O O . VAL A 1 102 ? -11.996 -6.959 6.085 1.00 94.75 102 VAL A O 1
ATOM 805 N N . LYS A 1 103 ? -14.058 -6.273 5.530 1.00 92.69 103 LYS A N 1
ATOM 806 C CA . LYS A 1 103 ? -14.462 -7.547 4.905 1.00 92.69 103 LYS A CA 1
ATOM 807 C C . LYS A 1 103 ? -13.599 -7.917 3.697 1.00 92.69 103 LYS A C 1
ATOM 809 O O . LYS A 1 103 ? -13.500 -9.094 3.369 1.00 92.69 103 LYS A O 1
ATOM 814 N N . ASN A 1 104 ? -12.976 -6.921 3.069 1.00 92.38 104 ASN A N 1
ATOM 815 C CA . ASN A 1 104 ? -12.115 -7.098 1.906 1.00 92.38 104 ASN A CA 1
ATOM 816 C C . ASN A 1 104 ? -10.652 -7.396 2.286 1.00 92.38 104 ASN A C 1
ATOM 818 O O . ASN A 1 104 ? -9.834 -7.610 1.398 1.00 92.38 104 ASN A O 1
ATOM 822 N N . VAL A 1 105 ? -10.309 -7.438 3.582 1.00 92.00 105 VAL A N 1
ATOM 823 C CA . VAL A 1 105 ? -8.969 -7.822 4.061 1.00 92.00 105 VAL A CA 1
ATOM 824 C C . VAL A 1 105 ? -8.859 -9.349 4.102 1.00 92.00 105 VAL A C 1
ATOM 826 O O . VAL A 1 105 ? -8.911 -9.983 5.160 1.00 92.00 105 VAL A O 1
ATOM 829 N N . LEU A 1 106 ? -8.760 -9.955 2.921 1.00 87.88 106 LEU A N 1
ATOM 830 C CA . LEU A 1 106 ? -8.586 -11.396 2.767 1.00 87.88 106 LEU A CA 1
ATOM 831 C C . LEU A 1 106 ? -7.118 -11.794 3.009 1.00 87.88 106 LEU A C 1
ATOM 833 O O . LEU A 1 106 ? -6.222 -10.957 2.852 1.00 87.88 106 LEU A O 1
ATOM 837 N N . PRO A 1 107 ? -6.837 -13.063 3.362 1.00 83.81 107 PRO A N 1
ATOM 838 C CA . PRO A 1 107 ? -5.466 -13.559 3.455 1.00 83.81 107 PRO A CA 1
ATOM 839 C C . PRO A 1 107 ? -4.654 -13.242 2.193 1.00 83.81 107 PRO A C 1
ATOM 841 O O . PRO A 1 107 ? -5.166 -13.369 1.080 1.00 83.81 107 PRO A O 1
ATOM 844 N N . SER A 1 108 ? -3.400 -12.817 2.373 1.00 80.62 108 SER A N 1
ATOM 845 C CA . SER A 1 108 ? -2.479 -12.445 1.281 1.00 80.62 108 SER A CA 1
ATOM 846 C C . SER A 1 108 ? -2.937 -11.267 0.406 1.00 80.62 108 SER A C 1
ATOM 848 O O . SER A 1 108 ? -2.379 -11.031 -0.665 1.00 80.62 108 SER A O 1
ATOM 850 N N . THR A 1 109 ? -3.928 -10.499 0.861 1.00 86.44 109 THR A N 1
ATOM 851 C CA . THR A 1 109 ? -4.366 -9.257 0.217 1.00 86.44 109 THR A CA 1
ATOM 852 C C . THR A 1 109 ? -4.281 -8.095 1.196 1.00 86.44 109 THR A C 1
ATOM 854 O O . THR A 1 109 ? -4.264 -8.283 2.415 1.00 86.44 109 THR A O 1
ATOM 857 N N . GLY A 1 110 ? -4.216 -6.883 0.654 1.00 92.19 110 GLY A N 1
ATOM 858 C CA . GLY A 1 110 ? -4.369 -5.661 1.426 1.00 92.19 110 GLY A CA 1
ATOM 859 C C . GLY A 1 110 ? -5.558 -4.850 0.932 1.00 92.19 110 GLY A C 1
ATOM 860 O O . GLY A 1 110 ? -6.036 -5.048 -0.184 1.00 92.19 110 GLY A O 1
ATOM 861 N N . ILE A 1 111 ? -5.999 -3.896 1.743 1.00 95.81 111 ILE A N 1
ATOM 862 C CA . ILE A 1 111 ? -6.864 -2.798 1.309 1.00 95.81 111 ILE A CA 1
ATOM 863 C C . ILE A 1 111 ? -6.196 -1.476 1.652 1.00 95.81 111 ILE A C 1
ATOM 865 O O . ILE A 1 111 ? -5.559 -1.350 2.697 1.00 95.81 111 ILE A O 1
ATOM 869 N N . ALA A 1 112 ? -6.364 -0.479 0.792 1.00 96.00 112 ALA A N 1
ATOM 870 C CA . ALA A 1 112 ? -6.029 0.891 1.138 1.00 96.00 112 ALA A CA 1
ATOM 871 C C . ALA A 1 112 ? -7.209 1.519 1.886 1.00 96.00 112 ALA A C 1
ATOM 873 O O . ALA A 1 112 ? -8.368 1.219 1.594 1.00 96.00 112 ALA A O 1
ATOM 874 N N . ALA A 1 113 ? -6.942 2.381 2.857 1.00 96.19 113 ALA A N 1
ATOM 875 C CA . ALA A 1 113 ? -7.974 3.129 3.558 1.00 96.19 113 ALA A CA 1
ATOM 876 C C . ALA A 1 113 ? -7.415 4.430 4.136 1.00 96.19 113 ALA A C 1
ATOM 878 O O . ALA A 1 113 ? -6.209 4.661 4.150 1.00 96.19 113 ALA A O 1
ATOM 879 N N . LEU A 1 114 ? -8.300 5.274 4.653 1.00 96.38 114 LEU A N 1
ATOM 880 C CA . LEU A 1 114 ? -7.953 6.512 5.336 1.00 96.38 114 LEU A CA 1
ATOM 881 C C . LEU A 1 114 ? -8.458 6.452 6.776 1.00 96.38 114 LEU A C 1
ATOM 883 O O . LEU A 1 114 ? -9.580 6.004 7.032 1.00 96.38 114 LEU A O 1
ATOM 887 N N . PHE A 1 115 ? -7.655 6.962 7.707 1.00 96.19 115 PHE A N 1
ATOM 888 C CA . PHE A 1 115 ? -8.143 7.374 9.019 1.00 96.19 115 PHE A CA 1
ATOM 889 C C . PHE A 1 115 ? -8.584 8.825 8.943 1.00 96.19 115 PHE A C 1
ATOM 891 O O . PHE A 1 115 ? -7.826 9.683 8.489 1.00 96.19 115 PHE A O 1
ATOM 898 N N . LEU A 1 116 ? -9.788 9.117 9.427 1.00 94.88 116 LEU A N 1
ATOM 899 C CA . LEU A 1 116 ? -10.305 10.480 9.475 1.00 94.88 116 LEU A CA 1
ATOM 900 C C . LEU A 1 116 ? -10.433 10.968 10.915 1.00 94.88 116 LEU A C 1
ATOM 902 O O . LEU A 1 116 ? -10.627 10.200 11.859 1.00 94.88 116 LEU A O 1
ATOM 906 N N . ASN A 1 117 ? -10.381 12.284 11.081 1.00 93.31 117 ASN A N 1
ATOM 907 C CA . ASN A 1 117 ? -10.827 12.916 12.310 1.00 93.31 117 ASN A CA 1
ATOM 908 C C . ASN A 1 117 ? -12.358 13.074 12.318 1.00 93.31 117 ASN A C 1
ATOM 910 O O . ASN A 1 117 ? -13.050 12.848 11.325 1.00 93.31 117 ASN A O 1
ATOM 914 N N . ASN A 1 118 ? -12.904 13.521 13.448 1.00 91.44 118 ASN A N 1
ATOM 915 C CA . ASN A 1 118 ? -14.341 13.770 13.600 1.00 91.44 118 ASN A CA 1
ATOM 916 C C . ASN A 1 118 ? -14.899 14.864 12.667 1.00 91.44 118 ASN A C 1
ATOM 918 O O . ASN A 1 118 ? -16.111 14.966 12.525 1.00 91.44 118 ASN A O 1
ATOM 922 N N . LYS A 1 119 ? -14.039 15.666 12.028 1.00 90.19 119 LYS A N 1
ATOM 923 C CA . LYS A 1 119 ? -14.408 16.667 11.016 1.00 90.19 119 LYS A CA 1
ATOM 924 C C . LYS A 1 119 ? -14.302 16.124 9.583 1.00 90.19 119 LYS A C 1
ATOM 926 O O . LYS A 1 119 ? -14.387 16.912 8.645 1.00 90.19 119 LYS A O 1
ATOM 931 N N . GLY A 1 120 ? -14.061 14.821 9.403 1.00 89.81 120 GLY A N 1
ATOM 932 C CA . GLY A 1 120 ? -13.929 14.177 8.092 1.00 89.81 120 GLY A CA 1
ATOM 933 C C . GLY A 1 120 ? -12.628 14.490 7.349 1.00 89.81 120 GLY A C 1
ATOM 934 O O . GLY A 1 120 ? -12.557 14.269 6.146 1.00 89.81 120 GLY A O 1
ATOM 935 N N . ARG A 1 121 ? -11.607 15.029 8.029 1.00 91.62 121 ARG A N 1
ATOM 936 C CA . ARG A 1 121 ? -10.293 15.304 7.423 1.00 91.62 121 ARG A CA 1
ATOM 937 C C . ARG A 1 121 ? -9.338 14.146 7.648 1.00 91.62 121 ARG A C 1
ATOM 939 O O . ARG A 1 121 ? -9.367 13.539 8.719 1.00 91.62 121 ARG A O 1
ATOM 946 N N . ILE A 1 122 ? -8.480 13.896 6.667 1.00 94.50 122 ILE A N 1
ATOM 947 C CA . ILE A 1 122 ? -7.500 12.814 6.703 1.00 94.50 122 ILE A CA 1
ATOM 948 C C . ILE A 1 122 ? -6.503 13.049 7.841 1.00 94.50 122 ILE A C 1
ATOM 950 O O . ILE A 1 122 ? -5.921 14.126 7.978 1.00 94.50 122 ILE A O 1
ATOM 954 N N . VAL A 1 123 ? -6.337 12.018 8.662 1.00 95.31 123 VAL A N 1
ATOM 955 C CA . VAL A 1 123 ? -5.289 11.893 9.679 1.00 95.31 123 VAL A CA 1
ATOM 956 C C . VAL A 1 123 ? -4.090 11.165 9.081 1.00 95.31 123 VAL A C 1
ATOM 958 O O . VAL A 1 123 ? -2.966 11.629 9.239 1.00 95.31 123 VAL A O 1
ATOM 961 N N . ASP A 1 124 ? -4.333 10.050 8.392 1.00 96.62 124 ASP A N 1
ATOM 962 C CA . ASP A 1 124 ? -3.302 9.240 7.740 1.00 96.62 124 ASP A CA 1
ATOM 963 C C . ASP A 1 124 ? -3.920 8.367 6.642 1.00 96.62 124 ASP A C 1
ATOM 965 O O . ASP A 1 124 ? -5.113 8.038 6.706 1.00 96.62 124 ASP A O 1
ATOM 969 N N . ASP A 1 125 ? -3.099 7.963 5.679 1.00 95.81 125 ASP A N 1
ATOM 970 C CA . ASP A 1 125 ? -3.403 6.900 4.728 1.00 95.81 125 ASP A CA 1
ATOM 971 C C . ASP A 1 125 ? -2.764 5.588 5.178 1.00 95.81 125 ASP A C 1
ATOM 973 O O . ASP A 1 125 ? -1.604 5.521 5.599 1.00 95.81 125 ASP A O 1
ATOM 977 N N . VAL A 1 126 ? -3.537 4.514 5.090 1.00 97.44 126 VAL A N 1
ATOM 978 C CA . VAL A 1 126 ? -3.131 3.212 5.601 1.00 97.44 126 VAL A CA 1
ATOM 979 C C . VAL A 1 126 ? -3.329 2.111 4.580 1.00 97.44 126 VAL A C 1
ATOM 981 O O . VAL A 1 126 ? -4.273 2.136 3.790 1.00 97.44 126 VAL A O 1
ATOM 984 N N . ILE A 1 127 ? -2.448 1.117 4.632 1.00 97.50 127 ILE A N 1
ATOM 985 C CA . ILE A 1 127 ? -2.669 -0.178 3.993 1.00 97.50 127 ILE A CA 1
ATOM 986 C C . ILE A 1 127 ? -2.906 -1.187 5.111 1.00 97.50 127 ILE A C 1
ATOM 988 O O . ILE A 1 127 ? -2.082 -1.341 6.011 1.00 97.50 127 ILE A O 1
ATOM 992 N N . ILE A 1 128 ? -4.068 -1.834 5.072 1.00 97.62 128 ILE A N 1
ATOM 993 C CA . ILE A 1 128 ? -4.450 -2.876 6.021 1.00 97.62 128 ILE A CA 1
ATOM 994 C C . ILE A 1 128 ? -4.258 -4.216 5.335 1.00 97.62 128 ILE A C 1
ATOM 996 O O . ILE A 1 128 ? -4.858 -4.453 4.287 1.00 97.62 128 ILE A O 1
ATOM 1000 N N . SER A 1 129 ? -3.456 -5.090 5.923 1.00 95.62 129 SER A N 1
ATOM 1001 C CA . SER A 1 129 ? -3.214 -6.443 5.423 1.00 95.62 129 SER A CA 1
ATOM 1002 C C . SER A 1 129 ? -3.251 -7.452 6.571 1.00 95.62 129 SER A C 1
ATOM 1004 O O . SER A 1 129 ? -3.442 -7.088 7.737 1.00 95.62 129 SER A O 1
ATOM 1006 N N . ARG A 1 130 ? -3.144 -8.739 6.238 1.00 91.44 130 ARG A N 1
ATOM 1007 C CA . ARG A 1 130 ? -3.091 -9.822 7.221 1.00 91.44 130 ARG A CA 1
ATOM 1008 C C . ARG A 1 130 ? -1.816 -10.618 7.068 1.00 91.44 130 ARG A C 1
ATOM 1010 O O . ARG A 1 130 ? -1.501 -11.052 5.961 1.00 91.44 130 ARG A O 1
ATOM 1017 N N . ASP A 1 131 ? -1.189 -10.878 8.203 1.00 86.62 131 ASP A N 1
ATOM 1018 C CA . ASP A 1 131 ? -0.206 -11.936 8.353 1.00 86.62 131 ASP A CA 1
ATOM 1019 C C . ASP A 1 131 ? -0.749 -12.950 9.363 1.00 86.62 131 ASP A C 1
ATOM 1021 O O . ASP A 1 131 ? -0.889 -12.668 10.552 1.00 86.62 131 ASP A O 1
ATOM 1025 N N . ASN A 1 132 ? -1.146 -14.125 8.875 1.00 84.38 132 ASN A N 1
ATOM 1026 C CA . ASN A 1 132 ? -1.868 -15.124 9.664 1.00 84.38 132 ASN A CA 1
ATOM 1027 C C . ASN A 1 132 ? -3.132 -14.539 10.355 1.00 84.38 132 ASN A C 1
ATOM 1029 O O . ASN A 1 132 ? -4.079 -14.088 9.693 1.00 84.38 132 ASN A O 1
ATOM 1033 N N . GLU A 1 133 ? -3.176 -14.564 11.690 1.00 85.94 133 GLU A N 1
ATOM 1034 C CA . GLU A 1 133 ? -4.257 -13.983 12.504 1.00 85.94 133 GLU A CA 1
ATOM 1035 C C . GLU A 1 133 ? -4.012 -12.520 12.891 1.00 85.94 133 GLU A C 1
ATOM 1037 O O . GLU A 1 133 ? -4.935 -11.840 13.347 1.00 85.94 133 GLU A O 1
ATOM 1042 N N . ASP A 1 134 ? -2.801 -12.018 12.667 1.00 93.12 134 ASP A N 1
ATOM 1043 C CA . ASP A 1 134 ? -2.437 -10.649 12.985 1.00 93.12 134 ASP A CA 1
ATOM 1044 C C . ASP A 1 134 ? -2.882 -9.705 11.861 1.00 93.12 134 ASP A C 1
ATOM 1046 O O . ASP A 1 134 ? -2.850 -10.023 10.665 1.00 93.12 134 ASP A O 1
ATOM 1050 N N . VAL A 1 135 ? -3.326 -8.511 12.254 1.00 96.25 135 VAL A N 1
ATOM 1051 C CA . VAL A 1 135 ? -3.681 -7.447 11.314 1.00 96.25 135 VAL A CA 1
ATOM 1052 C C . VAL A 1 135 ? -2.556 -6.428 11.287 1.00 96.25 135 VAL A C 1
ATOM 1054 O O . VAL A 1 135 ? -2.248 -5.813 12.309 1.00 96.25 135 VAL A O 1
ATOM 1057 N N . LEU A 1 136 ? -1.973 -6.226 10.111 1.00 97.25 136 LEU A N 1
ATOM 1058 C CA . LEU A 1 136 ? -0.929 -5.237 9.888 1.00 97.25 136 LEU A CA 1
ATOM 1059 C C . LEU A 1 136 ? -1.566 -3.928 9.425 1.00 97.25 136 LEU A C 1
ATOM 1061 O O . LEU A 1 136 ? -2.424 -3.910 8.539 1.00 97.25 136 LEU A O 1
ATOM 1065 N N . VAL A 1 137 ? -1.147 -2.826 10.038 1.00 98.25 137 VAL A N 1
ATOM 1066 C CA . VAL A 1 137 ? -1.580 -1.467 9.708 1.00 98.25 137 VAL A CA 1
ATOM 1067 C C . VAL A 1 137 ? -0.346 -0.678 9.294 1.00 98.25 137 VAL A C 1
ATOM 1069 O O . VAL A 1 137 ? 0.369 -0.138 10.138 1.00 98.25 137 VAL A O 1
ATOM 1072 N N . GLU A 1 138 ? -0.086 -0.629 7.991 1.00 98.31 138 GLU A N 1
ATOM 1073 C CA . GLU A 1 138 ? 0.949 0.226 7.413 1.00 98.31 138 GLU A CA 1
ATOM 1074 C C . GLU A 1 138 ? 0.471 1.682 7.441 1.00 98.31 138 GLU A C 1
ATOM 1076 O O . GLU A 1 138 ? -0.577 1.988 6.878 1.00 98.31 138 GLU A O 1
ATOM 1081 N N . CYS A 1 139 ? 1.239 2.584 8.048 1.00 98.25 139 CYS A N 1
ATOM 1082 C CA . CYS A 1 139 ? 0.930 4.009 8.178 1.00 98.25 139 CYS A CA 1
ATOM 1083 C C . CYS A 1 139 ? 2.158 4.888 7.908 1.00 98.25 139 CYS A C 1
ATOM 1085 O O . CYS A 1 139 ? 3.267 4.390 7.691 1.00 98.25 139 CYS A O 1
ATOM 1087 N N . THR A 1 140 ? 1.990 6.211 7.957 1.00 98.31 140 THR A N 1
ATOM 1088 C CA . THR A 1 140 ? 3.125 7.139 7.896 1.00 98.31 140 THR A CA 1
ATOM 1089 C C . THR A 1 140 ? 4.015 6.964 9.130 1.00 98.31 140 THR A C 1
ATOM 1091 O O . THR A 1 140 ? 3.537 7.054 10.262 1.00 98.31 140 THR A O 1
ATOM 1094 N N . ALA A 1 141 ? 5.322 6.764 8.936 1.00 98.25 141 ALA A N 1
ATOM 1095 C CA . ALA A 1 141 ? 6.267 6.499 10.024 1.00 98.25 141 ALA A CA 1
ATOM 1096 C C . ALA A 1 141 ? 6.264 7.606 11.091 1.00 98.25 141 ALA A C 1
ATOM 1098 O O . ALA A 1 141 ? 6.174 7.324 12.284 1.00 98.25 141 ALA A O 1
ATOM 1099 N N . SER A 1 142 ? 6.263 8.873 10.667 1.00 97.88 142 SER A N 1
ATOM 1100 C CA . SER A 1 142 ? 6.238 10.031 11.573 1.00 97.88 142 SER A CA 1
ATOM 1101 C C . SER A 1 142 ? 4.920 10.206 12.339 1.00 97.88 142 SER A C 1
ATOM 1103 O O . SER A 1 142 ? 4.875 10.967 13.304 1.00 97.88 142 SER A O 1
ATOM 1105 N N . ASN A 1 143 ? 3.852 9.509 11.938 1.00 97.69 143 ASN A N 1
ATOM 1106 C CA . ASN A 1 143 ? 2.532 9.587 12.563 1.00 97.69 143 ASN A CA 1
ATOM 1107 C C . ASN A 1 143 ? 2.141 8.300 13.313 1.00 97.69 143 ASN A C 1
ATOM 1109 O O . ASN A 1 143 ? 1.082 8.260 13.945 1.00 97.69 143 ASN A O 1
ATOM 1113 N N . ARG A 1 144 ? 3.003 7.272 13.307 1.00 98.06 144 ARG A N 1
ATOM 1114 C CA . ARG A 1 144 ? 2.750 5.961 13.929 1.00 98.06 144 ARG A CA 1
ATOM 1115 C C . ARG A 1 144 ? 2.290 6.077 15.381 1.00 98.06 144 ARG A C 1
ATOM 1117 O O . ARG A 1 144 ? 1.259 5.514 15.742 1.00 98.06 144 ARG A O 1
ATOM 1124 N N . ASP A 1 145 ? 2.990 6.860 16.197 1.00 98.12 145 ASP A N 1
ATOM 1125 C CA . ASP A 1 145 ? 2.665 7.022 17.621 1.00 98.12 145 ASP A CA 1
ATOM 1126 C C . ASP A 1 145 ? 1.309 7.699 17.846 1.00 98.12 145 ASP A C 1
ATOM 1128 O O . ASP A 1 145 ? 0.564 7.350 18.765 1.00 98.12 145 ASP A O 1
ATOM 1132 N N . ASN A 1 146 ? 0.967 8.677 17.007 1.00 97.25 146 ASN A N 1
ATOM 1133 C CA . ASN A 1 146 ? -0.321 9.359 17.079 1.00 97.25 146 ASN A CA 1
ATOM 1134 C C . ASN A 1 146 ? -1.452 8.426 16.646 1.00 97.25 146 ASN A C 1
ATOM 1136 O O . ASN A 1 146 ? -2.494 8.384 17.305 1.00 97.25 146 ASN A O 1
ATOM 1140 N N . LEU A 1 147 ? -1.238 7.648 15.582 1.00 97.31 147 LEU A N 1
ATOM 1141 C CA . LEU A 1 147 ? -2.198 6.656 15.115 1.00 97.31 147 LEU A CA 1
ATOM 1142 C C . LEU A 1 147 ? -2.398 5.544 16.153 1.00 97.31 147 LEU A C 1
ATOM 1144 O O . LEU A 1 147 ? -3.536 5.186 16.452 1.00 97.31 147 LEU A O 1
ATOM 1148 N N . LYS A 1 148 ? -1.323 5.070 16.790 1.00 98.25 148 LYS A N 1
ATOM 1149 C CA . LYS A 1 148 ? -1.386 4.113 17.901 1.00 98.25 148 LYS A CA 1
ATOM 1150 C C . LYS A 1 148 ? -2.210 4.655 19.067 1.00 98.25 148 LYS A C 1
ATOM 1152 O O . LYS A 1 148 ? -3.128 3.983 19.528 1.00 98.25 148 LYS A O 1
ATOM 1157 N N . LYS A 1 149 ? -1.960 5.897 19.503 1.00 97.31 149 LYS A N 1
ATOM 1158 C CA . LYS A 1 149 ? -2.764 6.565 20.548 1.00 97.31 149 LYS A CA 1
ATOM 1159 C C . LYS A 1 149 ? -4.238 6.688 20.153 1.00 97.31 149 LYS A C 1
ATOM 1161 O O . LYS A 1 149 ? -5.116 6.522 21.000 1.00 97.31 149 LYS A O 1
ATOM 1166 N N . LEU A 1 150 ? -4.523 6.981 18.882 1.00 95.75 150 LEU A N 1
ATOM 1167 C CA . LEU A 1 150 ? -5.888 7.049 18.359 1.00 95.75 150 LEU A CA 1
ATOM 1168 C C . LEU A 1 150 ? -6.576 5.682 18.432 1.00 95.75 150 LEU A C 1
ATOM 1170 O O . LEU A 1 150 ? -7.702 5.593 18.920 1.00 95.75 150 LEU A O 1
ATOM 1174 N N . LEU A 1 151 ? -5.900 4.624 17.986 1.00 97.06 151 LEU A N 1
ATOM 1175 C CA . LEU A 1 151 ? -6.410 3.258 18.056 1.00 97.06 151 LEU A CA 1
ATOM 1176 C C . LEU A 1 151 ? -6.656 2.834 19.508 1.00 97.06 151 LEU A C 1
ATOM 1178 O O . LEU A 1 151 ? -7.751 2.366 19.809 1.00 97.06 151 LEU A O 1
ATOM 1182 N N . GLU A 1 152 ? -5.711 3.085 20.418 1.00 96.75 152 GLU A N 1
ATOM 1183 C CA . GLU A 1 152 ? -5.849 2.810 21.858 1.00 96.75 152 GLU A CA 1
ATOM 1184 C C . GLU A 1 152 ? -7.063 3.511 22.475 1.00 96.75 152 GLU A C 1
ATOM 1186 O O . GLU A 1 152 ? -7.841 2.901 23.213 1.00 96.75 152 GLU A O 1
ATOM 1191 N N . LYS A 1 153 ? -7.302 4.775 22.108 1.00 94.62 153 LYS A N 1
ATOM 1192 C CA . LYS A 1 153 ? -8.485 5.525 22.550 1.00 94.62 153 LYS A CA 1
ATOM 1193 C C . LYS A 1 153 ? -9.796 4.821 22.170 1.00 94.62 153 LYS A C 1
ATOM 1195 O O . LYS A 1 153 ? -10.733 4.817 22.967 1.00 94.62 153 LYS A O 1
ATOM 1200 N N . TYR A 1 154 ? -9.877 4.235 20.974 1.00 94.25 154 TYR A N 1
ATOM 1201 C CA . TYR A 1 154 ? -11.078 3.545 20.476 1.00 94.25 154 TYR A CA 1
ATOM 1202 C C . TYR A 1 154 ? -11.093 2.031 20.741 1.00 94.25 154 TYR A C 1
ATOM 1204 O O . TYR A 1 154 ? -12.109 1.374 20.499 1.00 94.25 154 TYR A O 1
ATOM 1212 N N . ARG A 1 155 ? -9.998 1.477 21.270 1.00 94.69 155 ARG A N 1
ATOM 1213 C CA . ARG A 1 155 ? -9.848 0.067 21.652 1.00 94.69 155 ARG A CA 1
ATOM 1214 C C . ARG A 1 155 ? -10.690 -0.320 22.863 1.00 94.69 155 ARG A C 1
ATOM 1216 O O . ARG A 1 155 ? -10.939 -1.502 23.062 1.00 94.69 155 ARG A O 1
ATOM 1223 N N . MET A 1 156 ? -11.118 0.644 23.681 1.00 90.19 156 MET A N 1
ATOM 1224 C CA . MET A 1 156 ? -11.844 0.416 24.938 1.00 90.19 156 MET A CA 1
ATOM 1225 C C . MET A 1 156 ? -12.859 -0.739 24.850 1.00 90.19 156 MET A C 1
ATOM 1227 O O . MET A 1 156 ? -13.793 -0.698 24.051 1.00 90.19 156 MET A O 1
ATOM 1231 N N . ARG A 1 157 ? -12.685 -1.745 25.722 1.00 87.94 157 ARG A N 1
ATOM 1232 C CA . ARG A 1 157 ? -13.507 -2.973 25.833 1.00 87.94 157 ARG A CA 1
ATOM 1233 C C . ARG A 1 157 ? -13.426 -3.962 24.657 1.00 87.94 157 ARG A C 1
ATOM 1235 O O . ARG A 1 157 ? -14.184 -4.925 24.659 1.00 87.94 157 ARG A O 1
ATOM 1242 N N . LYS A 1 158 ? -12.532 -3.764 23.687 1.00 92.69 158 LYS A N 1
ATOM 1243 C CA . LYS A 1 158 ? -12.259 -4.730 22.612 1.00 92.69 158 LYS A CA 1
ATOM 1244 C C . LYS A 1 158 ? -11.062 -5.604 22.978 1.00 92.69 158 LYS A C 1
ATOM 1246 O O . LYS A 1 158 ? -10.073 -5.105 23.520 1.00 92.69 158 LYS A O 1
ATOM 1251 N N . ALA A 1 159 ? -11.144 -6.893 22.661 1.00 94.94 159 ALA A N 1
ATOM 1252 C CA . ALA A 1 159 ? -10.047 -7.839 22.842 1.00 94.94 159 ALA A CA 1
ATOM 1253 C C . ALA A 1 159 ? -9.017 -7.663 21.713 1.00 94.94 159 ALA A C 1
ATOM 1255 O O . ALA A 1 159 ? -8.993 -8.431 20.752 1.00 94.94 159 ALA A O 1
ATOM 1256 N N . VAL A 1 160 ? -8.230 -6.587 21.812 1.00 97.69 160 VAL A N 1
ATOM 1257 C CA . VAL A 1 160 ? -7.171 -6.225 20.861 1.00 97.69 160 VAL A CA 1
ATOM 1258 C C . VAL A 1 160 ? -5.937 -5.759 21.630 1.00 97.69 160 VAL A C 1
ATOM 1260 O O . VAL A 1 160 ? -6.062 -4.972 22.572 1.00 97.69 160 VAL A O 1
ATOM 1263 N N . GLU A 1 161 ? -4.769 -6.229 21.220 1.00 97.38 161 GLU A N 1
ATOM 1264 C CA . GLU A 1 161 ? -3.442 -5.714 21.559 1.00 97.38 161 GLU A CA 1
ATOM 1265 C C . GLU A 1 161 ? -2.916 -4.897 20.372 1.00 97.38 161 GLU A C 1
ATOM 1267 O O . GLU A 1 161 ? -3.111 -5.296 19.223 1.00 97.38 161 GLU A O 1
ATOM 1272 N N . ILE A 1 162 ? -2.275 -3.755 20.636 1.00 98.44 162 ILE A N 1
ATOM 1273 C CA . ILE A 1 162 ? -1.706 -2.877 19.607 1.00 98.44 162 ILE A CA 1
ATOM 1274 C C . ILE A 1 162 ? -0.215 -2.689 19.891 1.00 98.44 162 ILE A C 1
ATOM 1276 O O . ILE A 1 162 ? 0.167 -2.048 20.875 1.00 98.44 162 ILE A O 1
ATOM 1280 N N . ALA A 1 163 ? 0.631 -3.203 19.005 1.00 98.06 163 ALA A N 1
ATOM 1281 C CA . ALA A 1 163 ? 2.083 -3.146 19.130 1.00 98.06 163 ALA A CA 1
ATOM 1282 C C . ALA A 1 163 ? 2.729 -2.456 17.922 1.00 98.06 163 ALA A C 1
ATOM 1284 O O . ALA A 1 163 ? 2.126 -2.338 16.855 1.00 98.06 163 ALA A O 1
ATOM 1285 N N . ASP A 1 164 ? 3.964 -1.998 18.101 1.00 98.06 164 ASP A N 1
ATOM 1286 C CA . ASP A 1 164 ? 4.799 -1.561 16.980 1.00 98.06 164 ASP A CA 1
ATOM 1287 C C . ASP A 1 164 ? 5.377 -2.820 16.323 1.00 98.06 164 ASP A C 1
ATOM 1289 O O . ASP A 1 164 ? 5.788 -3.733 17.041 1.00 98.06 164 ASP A O 1
ATOM 1293 N N . SER A 1 165 ? 5.393 -2.889 14.989 1.00 96.50 165 SER A N 1
ATOM 1294 C CA . SER A 1 165 ? 6.096 -3.977 14.299 1.00 96.50 165 SER A CA 1
ATOM 1295 C C . SER A 1 165 ? 7.603 -3.725 14.292 1.00 96.50 165 SER A C 1
ATOM 1297 O O . SER A 1 165 ? 8.045 -2.576 14.196 1.00 96.50 165 SER A O 1
ATOM 1299 N N . GLU A 1 166 ? 8.379 -4.806 14.338 1.00 93.56 166 GLU A N 1
ATOM 1300 C CA . GLU A 1 166 ? 9.817 -4.795 14.033 1.00 93.56 166 GLU A CA 1
ATOM 1301 C C . GLU A 1 166 ? 10.080 -4.854 12.517 1.00 93.56 166 GLU A C 1
ATOM 1303 O O . GLU A 1 166 ? 11.206 -4.643 12.070 1.00 93.56 166 GLU A O 1
ATOM 1308 N N . GLU A 1 167 ? 9.045 -5.124 11.718 1.00 95.19 167 GLU A N 1
ATOM 1309 C CA . GLU A 1 167 ? 9.142 -5.188 10.266 1.00 95.19 167 GLU A CA 1
ATOM 1310 C C . GLU A 1 167 ? 9.195 -3.798 9.629 1.00 95.19 167 GLU A C 1
ATOM 1312 O O . GLU A 1 167 ? 8.428 -2.884 9.957 1.00 95.19 167 GLU A O 1
ATOM 1317 N N . ASN A 1 168 ? 10.068 -3.676 8.637 1.00 96.94 168 ASN A N 1
ATOM 1318 C CA . ASN A 1 168 ? 10.106 -2.562 7.714 1.00 96.94 168 ASN A CA 1
ATOM 1319 C C . ASN A 1 168 ? 9.086 -2.765 6.593 1.00 96.94 168 ASN A C 1
ATOM 1321 O O . ASN A 1 168 ? 8.705 -3.883 6.240 1.00 96.94 168 ASN A O 1
ATOM 1325 N N . VAL A 1 169 ? 8.689 -1.651 5.984 1.00 97.69 169 VAL A N 1
ATOM 1326 C CA . VAL A 1 169 ? 7.857 -1.648 4.783 1.00 97.69 169 VAL A CA 1
ATOM 1327 C C . VAL A 1 169 ? 8.772 -1.595 3.574 1.00 97.69 169 VAL A C 1
ATOM 1329 O O . VAL A 1 169 ? 9.524 -0.636 3.405 1.00 97.69 169 VAL A O 1
ATOM 1332 N N . LEU A 1 170 ? 8.691 -2.602 2.713 1.00 97.38 170 LEU A N 1
ATOM 1333 C CA . LEU A 1 170 ? 9.465 -2.674 1.482 1.00 97.38 170 LEU A CA 1
ATOM 1334 C C . LEU A 1 170 ? 8.542 -2.701 0.263 1.00 97.38 170 LEU A C 1
ATOM 1336 O O . LEU A 1 170 ? 7.367 -3.071 0.334 1.00 97.38 170 LEU A O 1
ATOM 1340 N N . PHE A 1 171 ? 9.098 -2.318 -0.879 1.00 96.81 171 PHE A N 1
ATOM 1341 C CA . PHE A 1 171 ? 8.407 -2.273 -2.157 1.00 96.81 171 PHE A CA 1
ATOM 1342 C C . PHE A 1 171 ? 9.183 -3.019 -3.236 1.00 96.81 171 PHE A C 1
ATOM 1344 O O . PHE A 1 171 ? 10.400 -2.893 -3.327 1.00 96.81 171 PHE A O 1
ATOM 1351 N N . SER A 1 172 ? 8.467 -3.748 -4.090 1.00 94.94 172 SER A N 1
ATOM 1352 C CA . SER A 1 172 ? 9.019 -4.385 -5.287 1.00 94.94 172 SER A CA 1
ATOM 1353 C C . SER A 1 172 ? 8.054 -4.233 -6.458 1.00 94.94 172 SER A C 1
ATOM 1355 O O . SER A 1 172 ? 6.833 -4.217 -6.286 1.00 94.94 172 SER A O 1
ATOM 1357 N N . THR A 1 173 ? 8.587 -4.145 -7.674 1.00 92.69 173 THR A N 1
ATOM 1358 C CA . THR A 1 173 ? 7.783 -4.245 -8.903 1.00 92.69 173 THR A CA 1
ATOM 1359 C C . THR A 1 173 ? 7.496 -5.688 -9.306 1.00 92.69 173 THR A C 1
ATOM 1361 O O . THR A 1 173 ? 6.675 -5.917 -10.190 1.00 92.69 173 THR A O 1
ATOM 1364 N N . GLU A 1 174 ? 8.161 -6.648 -8.670 1.00 89.69 174 GLU A N 1
ATOM 1365 C CA . GLU A 1 174 ? 8.078 -8.074 -8.971 1.00 89.69 174 GLU A CA 1
ATOM 1366 C C . GLU A 1 174 ? 7.459 -8.849 -7.811 1.00 89.69 174 GLU A C 1
ATOM 1368 O O . GLU A 1 174 ? 7.480 -8.413 -6.656 1.00 89.69 174 GLU A O 1
ATOM 1373 N N . GLU A 1 175 ? 6.891 -10.010 -8.127 1.00 89.00 175 GLU A N 1
ATOM 1374 C CA . GLU A 1 175 ? 6.345 -10.918 -7.127 1.00 89.00 175 GLU A CA 1
ATOM 1375 C C . GLU A 1 175 ? 7.458 -11.581 -6.319 1.00 89.00 175 GLU A C 1
ATOM 1377 O O . GLU A 1 175 ? 8.312 -12.279 -6.857 1.00 89.00 175 GLU A O 1
ATOM 1382 N N . MET A 1 176 ? 7.410 -11.363 -5.007 1.00 88.62 176 MET A N 1
ATOM 1383 C CA . MET A 1 176 ? 8.300 -11.975 -4.026 1.00 88.62 176 MET A CA 1
ATOM 1384 C C . MET A 1 176 ? 7.485 -12.848 -3.060 1.00 88.62 176 MET A C 1
ATOM 1386 O O . MET A 1 176 ? 6.295 -12.574 -2.849 1.00 88.62 176 MET A O 1
ATOM 1390 N N . PRO A 1 177 ? 8.089 -13.866 -2.424 1.00 87.56 177 PRO A N 1
ATOM 1391 C CA . PRO A 1 177 ? 7.438 -14.609 -1.347 1.00 87.56 177 PRO A CA 1
ATOM 1392 C C . PRO A 1 177 ? 6.890 -13.667 -0.265 1.00 87.56 177 PRO A C 1
ATOM 1394 O O . PRO A 1 177 ? 7.578 -12.742 0.154 1.00 87.56 177 PRO A O 1
ATOM 1397 N N . GLY A 1 178 ? 5.634 -13.865 0.143 1.00 88.12 178 GLY A N 1
ATOM 1398 C CA . GLY A 1 178 ? 4.969 -13.022 1.148 1.00 88.12 178 GLY A CA 1
ATOM 1399 C C . GLY A 1 178 ? 4.562 -11.621 0.668 1.00 88.12 178 GLY A C 1
ATOM 1400 O O . GLY A 1 178 ? 3.932 -10.882 1.418 1.00 88.12 178 GLY A O 1
ATOM 1401 N N . SER A 1 179 ? 4.872 -11.244 -0.577 1.00 93.06 179 SER A N 1
ATOM 1402 C CA . SER A 1 179 ? 4.501 -9.926 -1.098 1.00 93.06 179 SER A CA 1
ATOM 1403 C C . SER A 1 179 ? 3.007 -9.822 -1.406 1.00 93.06 179 SER A C 1
ATOM 1405 O O . SER A 1 179 ? 2.433 -10.681 -2.082 1.00 93.06 179 SER A O 1
ATOM 1407 N N . ILE A 1 180 ? 2.394 -8.715 -0.999 1.00 93.88 180 ILE A N 1
ATOM 1408 C CA . ILE A 1 180 ? 1.004 -8.383 -1.325 1.00 93.88 180 ILE A CA 1
ATOM 1409 C C . ILE A 1 180 ? 0.968 -7.364 -2.462 1.00 93.88 180 ILE A C 1
ATOM 1411 O O . ILE A 1 180 ? 1.806 -6.467 -2.532 1.00 93.88 180 ILE A O 1
ATOM 1415 N N . LEU A 1 181 ? -0.000 -7.484 -3.367 1.00 94.19 181 LEU A N 1
ATOM 1416 C CA . LEU A 1 181 ? -0.216 -6.468 -4.397 1.00 94.19 181 LEU A CA 1
ATOM 1417 C C . LEU A 1 181 ? -0.586 -5.130 -3.740 1.00 94.19 181 LEU A C 1
ATOM 1419 O O . LEU A 1 181 ? -1.371 -5.121 -2.791 1.00 94.19 181 LEU A O 1
ATOM 1423 N N . ASP A 1 182 ? -0.041 -4.012 -4.228 1.00 95.12 182 ASP A N 1
ATOM 1424 C CA . ASP A 1 182 ? -0.415 -2.692 -3.715 1.00 95.12 182 ASP A CA 1
ATOM 1425 C C . ASP A 1 182 ? -1.909 -2.439 -3.994 1.00 95.12 182 ASP A C 1
ATOM 1427 O O . ASP A 1 182 ? -2.322 -2.405 -5.160 1.00 95.12 182 ASP A O 1
ATOM 1431 N N . PRO A 1 183 ? -2.742 -2.273 -2.952 1.00 94.25 183 PRO A N 1
ATOM 1432 C CA . PRO A 1 183 ? -4.192 -2.261 -3.115 1.00 94.25 183 PRO A CA 1
ATOM 1433 C C . PRO A 1 183 ? -4.732 -0.976 -3.740 1.00 94.25 183 PRO A C 1
ATOM 1435 O O . PRO A 1 183 ? -5.896 -0.925 -4.138 1.00 94.25 183 PRO A O 1
ATOM 1438 N N . ARG A 1 184 ? -3.906 0.070 -3.840 1.00 92.81 184 ARG A N 1
ATOM 1439 C CA . ARG A 1 184 ? -4.317 1.344 -4.436 1.00 92.81 184 ARG A CA 1
ATOM 1440 C C . ARG A 1 184 ? -4.367 1.249 -5.947 1.00 92.81 184 ARG A C 1
ATOM 1442 O O . ARG A 1 184 ? -5.276 1.785 -6.573 1.00 92.81 184 ARG A O 1
ATOM 1449 N N . PHE A 1 185 ? -3.384 0.567 -6.532 1.00 90.69 185 PHE A N 1
ATOM 1450 C CA . PHE A 1 185 ? -3.283 0.419 -7.973 1.00 90.69 185 PHE A CA 1
ATOM 1451 C C . PHE A 1 185 ? -2.484 -0.841 -8.345 1.00 90.69 185 PHE A C 1
ATOM 1453 O O . PHE A 1 185 ? -1.273 -0.873 -8.116 1.00 90.69 185 PHE A O 1
ATOM 1460 N N . PRO A 1 186 ? -3.109 -1.850 -8.985 1.00 85.69 186 PRO A N 1
ATOM 1461 C CA . PRO A 1 186 ? -2.462 -3.124 -9.316 1.00 85.69 186 PRO A CA 1
ATOM 1462 C C . PRO A 1 186 ? -1.128 -3.003 -10.064 1.00 85.69 186 PRO A C 1
ATOM 1464 O O . PRO A 1 186 ? -0.200 -3.764 -9.812 1.00 85.69 186 PRO A O 1
ATOM 1467 N N . SER A 1 187 ? -0.998 -2.028 -10.967 1.00 88.19 187 SER A N 1
ATOM 1468 C CA . SER A 1 187 ? 0.228 -1.844 -11.758 1.00 88.19 187 SER A CA 1
ATOM 1469 C C . SER A 1 187 ? 1.316 -1.045 -11.032 1.00 88.19 187 SER A C 1
ATOM 1471 O O . SER A 1 187 ? 2.412 -0.869 -11.579 1.00 88.19 187 SER A O 1
ATOM 1473 N N . LEU A 1 188 ? 1.051 -0.538 -9.820 1.00 91.94 188 LEU A N 1
ATOM 1474 C CA . LEU A 1 188 ? 2.067 0.159 -9.038 1.00 91.94 188 LEU A CA 1
ATOM 1475 C C . LEU A 1 188 ? 3.165 -0.826 -8.645 1.00 91.94 188 LEU A C 1
ATOM 1477 O O . LEU A 1 188 ? 4.318 -0.592 -8.984 1.00 91.94 188 LEU A O 1
ATOM 1481 N N . GLY A 1 189 ? 2.825 -1.943 -8.014 1.00 94.19 189 GLY A N 1
ATOM 1482 C CA . GLY A 1 189 ? 3.788 -2.941 -7.563 1.00 94.19 189 GLY A CA 1
ATOM 1483 C C . GLY A 1 189 ? 3.265 -3.658 -6.332 1.00 94.19 189 GLY A C 1
ATOM 1484 O O . GLY A 1 189 ? 2.061 -3.878 -6.204 1.00 94.19 189 GLY A O 1
ATOM 1485 N N . ARG A 1 190 ? 4.167 -4.038 -5.433 1.00 95.44 190 ARG A N 1
ATOM 1486 C CA . ARG A 1 190 ? 3.863 -4.911 -4.301 1.00 95.44 190 ARG A CA 1
ATOM 1487 C C . ARG A 1 190 ? 4.500 -4.402 -3.017 1.00 95.44 190 ARG A C 1
ATOM 1489 O O . ARG A 1 190 ? 5.568 -3.794 -3.055 1.00 95.44 190 ARG A O 1
ATOM 1496 N N . ARG A 1 191 ? 3.836 -4.655 -1.892 1.00 96.19 191 ARG A N 1
ATOM 1497 C CA . ARG A 1 191 ? 4.345 -4.435 -0.535 1.00 96.19 191 ARG A CA 1
ATOM 1498 C C . ARG A 1 191 ? 4.924 -5.724 0.024 1.00 96.19 191 ARG A C 1
ATOM 1500 O O . ARG A 1 191 ? 4.407 -6.805 -0.250 1.00 96.19 191 ARG A O 1
ATOM 1507 N N . ILE A 1 192 ? 5.985 -5.592 0.804 1.00 95.62 192 ILE A N 1
ATOM 1508 C CA . ILE A 1 192 ? 6.617 -6.676 1.554 1.00 95.62 192 ILE A CA 1
ATOM 1509 C C . ILE A 1 192 ? 6.843 -6.148 2.970 1.00 95.62 192 ILE A C 1
ATOM 1511 O O . ILE A 1 192 ? 7.308 -5.019 3.130 1.00 95.62 192 ILE A O 1
ATOM 1515 N N . TYR A 1 193 ? 6.526 -6.960 3.969 1.00 95.31 193 TYR A N 1
ATOM 1516 C CA . TYR A 1 193 ? 6.847 -6.696 5.367 1.00 95.31 193 TYR A CA 1
ATOM 1517 C C . TYR A 1 193 ? 7.934 -7.694 5.774 1.00 95.31 193 TYR A C 1
ATOM 1519 O O . TYR A 1 193 ? 7.801 -8.889 5.517 1.00 95.31 193 TYR A O 1
ATOM 1527 N N . SER A 1 194 ? 9.077 -7.185 6.231 1.00 94.69 194 SER A N 1
ATOM 1528 C CA . SER A 1 194 ? 10.250 -7.990 6.599 1.00 94.69 194 SER A CA 1
ATOM 1529 C C . SER A 1 194 ? 11.154 -7.192 7.534 1.00 94.69 194 SER A C 1
ATOM 1531 O O . SER A 1 194 ? 11.151 -5.963 7.512 1.00 94.69 194 SER A O 1
ATOM 1533 N N . THR A 1 195 ? 11.987 -7.870 8.321 1.00 95.38 195 THR A N 1
ATOM 1534 C CA . THR A 1 195 ? 13.063 -7.239 9.102 1.00 95.38 195 THR A CA 1
ATOM 1535 C C . THR A 1 195 ? 14.196 -6.684 8.230 1.00 95.38 195 THR A C 1
ATOM 1537 O O . THR A 1 195 ? 15.029 -5.923 8.720 1.00 95.38 195 THR A O 1
ATOM 1540 N N . ASP A 1 196 ? 14.246 -7.036 6.941 1.00 94.12 196 ASP A N 1
ATOM 1541 C CA . ASP A 1 196 ? 15.195 -6.455 5.985 1.00 94.12 196 ASP A CA 1
ATOM 1542 C C . ASP A 1 196 ? 14.943 -4.958 5.791 1.00 94.12 196 ASP A C 1
ATOM 1544 O O . ASP A 1 196 ? 13.808 -4.494 5.852 1.00 94.12 196 ASP A O 1
ATOM 1548 N N . THR A 1 197 ? 15.986 -4.183 5.500 1.00 93.38 197 THR A N 1
ATOM 1549 C CA . THR A 1 197 ? 15.852 -2.737 5.239 1.00 93.38 197 THR A CA 1
ATOM 1550 C C . THR A 1 197 ? 15.539 -2.418 3.779 1.00 93.38 197 THR A C 1
ATOM 1552 O O . THR A 1 197 ? 15.115 -1.308 3.467 1.00 93.38 197 THR A O 1
ATOM 1555 N N . GLY A 1 198 ? 15.763 -3.371 2.869 1.00 93.06 198 GLY A N 1
ATOM 1556 C CA . GLY A 1 198 ? 15.766 -3.115 1.431 1.00 93.06 198 GLY A CA 1
ATOM 1557 C C . GLY A 1 198 ? 16.884 -2.154 1.002 1.00 93.06 198 GLY A C 1
ATOM 1558 O O . GLY A 1 198 ? 17.788 -1.815 1.765 1.00 93.06 198 GLY A O 1
ATOM 1559 N N . GLN A 1 199 ? 16.826 -1.737 -0.258 1.00 93.44 199 GLN A N 1
ATOM 1560 C CA . GLN A 1 199 ? 17.741 -0.787 -0.884 1.00 93.44 199 GLN A CA 1
ATOM 1561 C C . GLN A 1 199 ? 17.251 0.651 -0.663 1.00 93.44 199 GLN A C 1
ATOM 1563 O O . GLN A 1 199 ? 16.051 0.927 -0.746 1.00 93.44 199 GLN A O 1
ATOM 1568 N N . GLU A 1 200 ? 18.177 1.588 -0.459 1.00 92.62 200 GLU A N 1
ATOM 1569 C CA . GLU A 1 200 ? 17.895 3.017 -0.249 1.00 92.62 200 GLU A CA 1
ATOM 1570 C C . GLU A 1 200 ? 17.597 3.758 -1.569 1.00 92.62 200 GLU A C 1
ATOM 1572 O O . GLU A 1 200 ? 18.282 4.698 -1.963 1.00 92.62 200 GLU A O 1
ATOM 1577 N N . LEU A 1 201 ? 16.554 3.324 -2.281 1.00 92.69 201 LEU A N 1
ATOM 1578 C CA . LEU A 1 201 ? 16.154 3.853 -3.595 1.00 92.69 201 LEU A CA 1
ATOM 1579 C C . LEU A 1 201 ? 14.783 4.542 -3.553 1.00 92.69 201 LEU A C 1
ATOM 1581 O O . LEU A 1 201 ? 13.990 4.466 -4.491 1.00 92.69 201 LEU A O 1
ATOM 1585 N N . LEU A 1 202 ? 14.496 5.244 -2.453 1.00 92.81 202 LEU A N 1
ATOM 1586 C CA . LEU A 1 202 ? 13.196 5.877 -2.213 1.00 92.81 202 LEU A CA 1
ATOM 1587 C C . LEU A 1 202 ? 12.796 6.882 -3.312 1.00 92.81 202 LEU A C 1
ATOM 1589 O O . LEU A 1 202 ? 11.614 7.036 -3.616 1.00 92.81 202 LEU A O 1
ATOM 1593 N N . ALA A 1 203 ? 13.768 7.542 -3.948 1.00 93.06 203 ALA A N 1
ATOM 1594 C CA . ALA A 1 203 ? 13.515 8.445 -5.069 1.00 93.06 203 ALA A CA 1
ATOM 1595 C C . ALA A 1 203 ? 12.877 7.729 -6.278 1.00 93.06 203 ALA A C 1
ATOM 1597 O O . ALA A 1 203 ? 11.943 8.271 -6.865 1.00 93.06 203 ALA A O 1
ATOM 1598 N N . GLU A 1 204 ? 13.308 6.502 -6.603 1.00 93.38 204 GLU A N 1
ATOM 1599 C CA . GLU A 1 204 ? 12.736 5.711 -7.706 1.00 93.38 204 GLU A CA 1
ATOM 1600 C C . GLU A 1 204 ? 11.283 5.315 -7.409 1.00 93.38 204 GLU A C 1
ATOM 1602 O O . GLU A 1 204 ? 10.407 5.395 -8.274 1.00 93.38 204 GLU A O 1
ATOM 1607 N N . TYR A 1 205 ? 11.005 4.936 -6.158 1.00 95.50 205 TYR A N 1
ATOM 1608 C CA . TYR A 1 205 ? 9.643 4.674 -5.699 1.00 95.50 205 TYR A CA 1
ATOM 1609 C C . TYR A 1 205 ? 8.756 5.928 -5.809 1.00 95.50 205 TYR A C 1
ATOM 1611 O O . TYR A 1 205 ? 7.635 5.855 -6.323 1.00 95.50 205 TYR A O 1
ATOM 1619 N N . ASN A 1 206 ? 9.271 7.088 -5.387 1.00 95.19 206 ASN A N 1
ATOM 1620 C CA . ASN A 1 206 ? 8.555 8.361 -5.457 1.00 95.19 206 ASN A CA 1
ATOM 1621 C C . ASN A 1 206 ? 8.246 8.784 -6.900 1.00 95.19 206 ASN A C 1
ATOM 1623 O O . ASN A 1 206 ? 7.112 9.150 -7.200 1.00 95.19 206 ASN A O 1
ATOM 1627 N N . GLU A 1 207 ? 9.209 8.681 -7.814 1.00 93.44 207 GLU A N 1
ATOM 1628 C CA . GLU A 1 207 ? 8.979 8.967 -9.234 1.00 93.44 207 GLU A CA 1
ATOM 1629 C C . GLU A 1 207 ? 7.901 8.041 -9.816 1.00 93.44 207 GLU A C 1
ATOM 1631 O O . GLU A 1 207 ? 6.987 8.479 -10.524 1.00 93.44 207 GLU A O 1
ATOM 1636 N N . ARG A 1 208 ? 7.956 6.753 -9.460 1.00 93.19 208 ARG A N 1
ATOM 1637 C CA . ARG A 1 208 ? 6.988 5.764 -9.928 1.00 93.19 208 ARG A CA 1
ATOM 1638 C C . ARG A 1 208 ? 5.568 6.068 -9.457 1.00 93.19 208 ARG A C 1
ATOM 1640 O O . ARG A 1 208 ? 4.658 6.055 -10.285 1.00 93.19 208 ARG A O 1
ATOM 1647 N N . ARG A 1 209 ? 5.348 6.339 -8.166 1.00 93.38 209 ARG A N 1
ATOM 1648 C CA . ARG A 1 209 ? 4.001 6.673 -7.661 1.00 93.38 209 ARG A CA 1
ATOM 1649 C C . ARG A 1 209 ? 3.487 7.988 -8.255 1.00 93.38 209 ARG A C 1
ATOM 1651 O O . ARG A 1 209 ? 2.320 8.052 -8.633 1.00 93.38 209 ARG A O 1
ATOM 1658 N N . MET A 1 210 ? 4.361 8.983 -8.453 1.00 91.25 210 MET A N 1
ATOM 1659 C CA . MET A 1 210 ? 4.010 10.253 -9.102 1.00 91.25 210 MET A CA 1
ATOM 1660 C C . MET A 1 210 ? 3.545 10.045 -10.546 1.00 91.25 210 MET A C 1
ATOM 1662 O O . MET A 1 210 ? 2.547 10.633 -10.953 1.00 91.25 210 MET A O 1
ATOM 1666 N N . LYS A 1 211 ? 4.193 9.149 -11.304 1.00 90.19 211 LYS A N 1
ATOM 1667 C CA . LYS A 1 211 ? 3.764 8.777 -12.664 1.00 90.19 211 LYS A CA 1
ATOM 1668 C C . LYS A 1 211 ? 2.340 8.211 -12.707 1.00 90.19 211 LYS A C 1
ATOM 1670 O O . LYS A 1 211 ? 1.647 8.396 -13.704 1.00 90.19 211 LYS A O 1
ATOM 1675 N N . TYR A 1 212 ? 1.912 7.531 -11.645 1.00 87.81 212 TYR A N 1
ATOM 1676 C CA . TYR A 1 212 ? 0.555 6.995 -11.510 1.00 87.81 212 TYR A CA 1
ATOM 1677 C C . TYR A 1 212 ? -0.414 7.941 -10.782 1.00 87.81 212 TYR A C 1
ATOM 1679 O O . TYR A 1 212 ? -1.569 7.574 -10.588 1.00 87.81 212 TYR A O 1
ATOM 1687 N N . GLY A 1 213 ? 0.022 9.141 -10.380 1.00 89.19 213 GLY A N 1
ATOM 1688 C CA . GLY A 1 213 ? -0.810 10.088 -9.631 1.00 89.19 213 GLY A CA 1
ATOM 1689 C C . GLY A 1 213 ? -1.171 9.612 -8.220 1.00 89.19 213 GLY A C 1
ATOM 1690 O O . GLY A 1 213 ? -2.218 9.988 -7.698 1.00 89.19 213 GLY A O 1
ATOM 1691 N N . ILE A 1 214 ? -0.333 8.762 -7.618 1.00 91.56 214 ILE A N 1
ATOM 1692 C CA . ILE A 1 214 ? -0.577 8.164 -6.302 1.00 91.56 214 ILE A CA 1
ATOM 1693 C C . ILE A 1 214 ? 0.125 8.990 -5.230 1.00 91.56 214 ILE A C 1
ATOM 1695 O O . ILE A 1 214 ? 1.358 9.021 -5.126 1.00 91.56 214 ILE A O 1
ATOM 1699 N N . THR A 1 215 ? -0.691 9.635 -4.412 1.00 92.12 215 THR A N 1
ATOM 1700 C CA . THR A 1 215 ? -0.269 10.350 -3.212 1.00 92.12 215 THR A CA 1
ATOM 1701 C C . THR A 1 215 ? -0.126 9.410 -2.027 1.00 92.12 215 THR A C 1
ATOM 1703 O O . THR A 1 215 ? -0.830 8.402 -1.931 1.00 92.12 215 THR A O 1
ATOM 1706 N N . GLU A 1 216 ? 0.791 9.731 -1.123 1.00 93.69 216 GLU A N 1
ATOM 1707 C CA . GLU A 1 216 ? 1.092 8.888 0.031 1.00 93.69 216 GLU A CA 1
ATOM 1708 C C . GLU A 1 216 ? 1.584 9.706 1.221 1.00 93.69 216 GLU A C 1
ATOM 1710 O O . GLU A 1 216 ? 2.413 10.610 1.096 1.00 93.69 216 GLU A O 1
ATOM 1715 N N . GLY A 1 217 ? 1.127 9.313 2.403 1.00 93.69 217 GLY A N 1
ATOM 1716 C CA . GLY A 1 217 ? 1.609 9.814 3.672 1.00 93.69 217 GLY A CA 1
ATOM 1717 C C . GLY A 1 217 ? 0.978 11.126 4.131 1.00 93.69 217 GLY A C 1
ATOM 1718 O O . GLY A 1 217 ? 0.423 11.918 3.363 1.00 93.69 217 GLY A O 1
ATOM 1719 N N . CYS A 1 218 ? 1.139 11.407 5.424 1.00 93.50 218 CYS A N 1
ATOM 1720 C CA . CYS A 1 218 ? 0.633 12.630 6.048 1.00 93.50 218 CYS A CA 1
ATOM 1721 C C . CYS A 1 218 ? 1.156 13.917 5.390 1.00 93.50 218 CYS A C 1
ATOM 1723 O O . CYS A 1 218 ? 0.450 14.919 5.396 1.00 93.50 218 CYS A O 1
ATOM 1725 N N . ALA A 1 219 ? 2.370 13.910 4.830 1.00 92.44 219 ALA A N 1
ATOM 1726 C CA . ALA A 1 219 ? 2.950 15.093 4.193 1.00 92.44 219 ALA A CA 1
ATOM 1727 C C . ALA A 1 219 ? 2.140 15.574 2.976 1.00 92.44 219 ALA A C 1
ATOM 1729 O O . ALA A 1 219 ? 2.101 16.772 2.705 1.00 92.44 219 ALA A O 1
ATOM 1730 N N . GLU A 1 220 ? 1.483 14.653 2.268 1.00 92.25 220 GLU A N 1
ATOM 1731 C CA . GLU A 1 220 ? 0.694 14.954 1.070 1.00 92.25 220 GLU A CA 1
ATOM 1732 C C . GLU A 1 220 ? -0.807 15.012 1.368 1.00 92.25 220 GLU A C 1
ATOM 1734 O O . GLU A 1 220 ? -1.532 15.773 0.729 1.00 92.25 220 GLU A O 1
ATOM 1739 N N . LEU A 1 221 ? -1.273 14.223 2.343 1.00 92.38 221 LEU A N 1
ATOM 1740 C CA . LEU A 1 221 ? -2.698 13.958 2.545 1.00 92.38 221 LEU A CA 1
ATOM 1741 C C . LEU A 1 221 ? -3.294 14.567 3.815 1.00 92.38 221 LEU A C 1
ATOM 1743 O O . LEU A 1 221 ? -4.509 14.767 3.876 1.00 92.38 221 LEU A O 1
ATOM 1747 N N . ALA A 1 222 ? -2.494 14.845 4.848 1.00 89.44 222 ALA A N 1
ATOM 1748 C CA . ALA A 1 222 ? -3.046 15.231 6.142 1.00 89.44 222 ALA A CA 1
ATOM 1749 C C . ALA A 1 222 ? -3.877 16.517 6.044 1.00 89.44 222 ALA A C 1
ATOM 1751 O O . ALA A 1 222 ? -3.509 17.490 5.392 1.00 89.44 222 ALA A O 1
ATOM 1752 N N . SER A 1 223 ? -5.001 16.540 6.760 1.00 89.69 223 SER A N 1
ATOM 1753 C CA . SER A 1 223 ? -5.984 17.633 6.781 1.00 89.69 223 SER A CA 1
ATOM 1754 C C . SER A 1 223 ? -6.788 17.850 5.491 1.00 89.69 223 SER A C 1
ATOM 1756 O O . SER A 1 223 ? -7.722 18.658 5.507 1.00 89.69 223 SER A O 1
ATOM 1758 N N . LEU A 1 224 ? -6.507 17.120 4.409 1.00 89.56 224 LEU A N 1
ATOM 1759 C CA . LEU A 1 224 ? -7.334 17.140 3.202 1.00 89.56 224 LEU A CA 1
ATOM 1760 C C . LEU A 1 224 ? -8.640 16.359 3.404 1.00 89.56 224 LEU A C 1
ATOM 1762 O O . LEU A 1 224 ? -8.811 15.618 4.377 1.00 89.56 224 LEU A O 1
ATOM 1766 N N . LEU A 1 225 ? -9.597 16.560 2.500 1.00 87.31 225 LEU A N 1
ATOM 1767 C CA . LEU A 1 225 ? -10.766 15.688 2.373 1.00 87.31 225 LEU A CA 1
ATOM 1768 C C . LEU A 1 225 ? -10.436 14.494 1.476 1.00 87.31 225 LEU A C 1
ATOM 1770 O O . LEU A 1 225 ? -9.698 14.671 0.508 1.00 87.31 225 LEU A O 1
ATOM 1774 N N . PRO A 1 226 ? -11.065 13.328 1.707 1.00 83.06 226 PRO A N 1
ATOM 1775 C CA . PRO A 1 226 ? -10.854 12.130 0.888 1.00 83.06 226 PRO A CA 1
ATOM 1776 C C . PRO A 1 226 ? -11.051 12.314 -0.629 1.00 83.06 226 PRO A C 1
ATOM 1778 O O . PRO A 1 226 ? -10.410 11.622 -1.412 1.00 83.06 226 PRO A O 1
ATOM 1781 N N . PHE A 1 227 ? -11.903 13.261 -1.038 1.00 79.38 227 PHE A N 1
ATOM 1782 C CA . PHE A 1 227 ? -12.246 13.544 -2.442 1.00 79.38 227 PHE A CA 1
ATOM 1783 C C . PHE A 1 227 ? -11.532 14.761 -3.042 1.00 79.38 227 PHE A C 1
ATOM 1785 O O . PHE A 1 227 ? -11.838 15.163 -4.161 1.00 79.38 227 PHE A O 1
ATOM 1792 N N . GLN A 1 228 ? -10.631 15.416 -2.307 1.00 75.12 228 GLN A N 1
ATOM 1793 C CA . GLN A 1 228 ? -9.850 16.502 -2.901 1.00 75.12 228 GLN A CA 1
ATOM 1794 C C . GLN A 1 228 ? -8.859 15.943 -3.932 1.00 75.12 228 GLN A C 1
ATOM 1796 O O . GLN A 1 228 ? -8.437 14.794 -3.824 1.00 75.12 228 GLN A O 1
ATOM 1801 N N . ALA A 1 229 ? -8.477 16.765 -4.918 1.00 53.22 229 ALA A N 1
ATOM 1802 C CA . ALA A 1 229 ? -7.675 16.359 -6.083 1.00 53.22 229 ALA A CA 1
ATOM 1803 C C . ALA A 1 229 ? -6.347 15.654 -5.739 1.00 53.22 229 ALA A C 1
ATOM 1805 O O . ALA A 1 229 ? -5.840 14.867 -6.534 1.00 53.22 229 ALA A O 1
ATOM 1806 N N . SER A 1 230 ? -5.794 15.920 -4.553 1.00 57.44 230 SER A N 1
ATOM 1807 C CA . SER A 1 230 ? -4.568 15.282 -4.066 1.00 57.44 230 SER A CA 1
ATOM 1808 C C . SER A 1 230 ? -4.812 14.008 -3.254 1.00 57.44 230 SER A C 1
ATOM 1810 O O . SER A 1 230 ? -3.849 13.438 -2.781 1.00 57.44 230 SER A O 1
ATOM 1812 N N . ALA A 1 231 ? -6.057 13.589 -3.016 1.00 63.59 231 ALA A N 1
ATOM 1813 C CA . ALA A 1 231 ? -6.374 12.413 -2.203 1.00 63.59 231 ALA A CA 1
ATOM 1814 C C . ALA A 1 231 ? -6.939 11.253 -3.029 1.00 63.59 231 ALA A C 1
ATOM 1816 O O . ALA A 1 231 ? -6.635 10.108 -2.705 1.00 63.59 231 ALA A O 1
ATOM 1817 N N . ASN A 1 232 ? -7.716 11.540 -4.088 1.00 75.38 232 ASN A N 1
ATOM 1818 C CA . ASN A 1 232 ? -8.250 10.557 -5.049 1.00 75.38 232 ASN A CA 1
ATOM 1819 C C . ASN A 1 232 ? -8.763 9.263 -4.384 1.00 75.38 232 ASN A C 1
ATOM 1821 O O . ASN A 1 232 ? -8.576 8.167 -4.914 1.00 75.38 232 ASN A O 1
ATOM 1825 N N . GLY A 1 233 ? -9.347 9.367 -3.183 1.00 73.38 233 GLY A N 1
ATOM 1826 C CA . GLY A 1 233 ? -9.578 8.207 -2.323 1.00 73.38 233 GLY A CA 1
ATOM 1827 C C . GLY A 1 233 ? -10.587 7.220 -2.911 1.00 73.38 233 GLY A C 1
ATOM 1828 O O . GLY A 1 233 ? -10.522 6.026 -2.637 1.00 73.38 233 GLY A O 1
ATOM 1829 N N . ASP A 1 234 ? -11.492 7.702 -3.753 1.00 77.62 234 ASP A N 1
ATOM 1830 C CA . ASP A 1 234 ? -12.405 6.898 -4.559 1.00 77.62 234 ASP A CA 1
ATOM 1831 C C . ASP A 1 234 ? -11.696 6.174 -5.710 1.00 77.62 234 ASP A C 1
ATOM 1833 O O . ASP A 1 234 ? -11.914 4.980 -5.905 1.00 77.62 234 ASP A O 1
A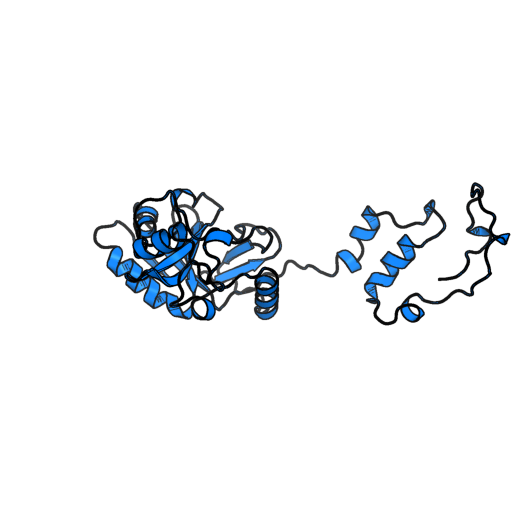TOM 1837 N N . LEU A 1 235 ? -10.802 6.858 -6.428 1.00 79.44 235 LEU A N 1
ATOM 1838 C CA . LEU A 1 235 ? -10.048 6.280 -7.547 1.00 79.44 235 LEU A CA 1
ATOM 1839 C C . LEU A 1 235 ? -8.967 5.288 -7.092 1.00 79.44 235 LEU A C 1
ATOM 1841 O O . LEU A 1 235 ? -8.596 4.392 -7.847 1.00 79.44 235 LEU A O 1
ATOM 1845 N N . LEU A 1 236 ? -8.463 5.443 -5.865 1.00 82.12 236 LEU A N 1
ATOM 1846 C CA . LEU A 1 236 ? -7.398 4.623 -5.279 1.00 82.12 236 LEU A CA 1
ATOM 1847 C C . LEU A 1 236 ? -7.924 3.509 -4.360 1.00 82.12 236 LEU A C 1
ATOM 1849 O O . LEU A 1 236 ? -7.175 2.995 -3.529 1.00 82.12 236 LEU A O 1
ATOM 1853 N N . ASN A 1 237 ? -9.206 3.142 -4.478 1.00 84.94 237 ASN A N 1
ATOM 1854 C CA . ASN A 1 237 ? -9.846 2.094 -3.674 1.00 84.94 237 ASN A CA 1
ATOM 1855 C C . ASN A 1 237 ? -9.684 2.295 -2.153 1.00 84.94 237 ASN A C 1
ATOM 1857 O O . ASN A 1 237 ? -9.554 1.323 -1.411 1.00 84.94 237 ASN A O 1
ATOM 1861 N N . MET A 1 238 ? -9.660 3.543 -1.672 1.00 90.88 238 MET A N 1
ATOM 1862 C CA . MET A 1 238 ? -9.474 3.870 -0.252 1.00 90.88 238 MET A CA 1
ATOM 1863 C C . MET A 1 238 ? -10.791 4.051 0.512 1.00 90.88 238 MET A C 1
ATOM 1865 O O . MET A 1 238 ? -10.785 4.143 1.741 1.00 90.88 238 MET A O 1
ATOM 1869 N N . ILE A 1 239 ? -11.930 4.136 -0.177 1.00 90.75 239 ILE A N 1
ATOM 1870 C CA . ILE A 1 239 ? -13.239 4.415 0.425 1.00 90.75 239 ILE A CA 1
ATOM 1871 C C . ILE A 1 239 ? -14.242 3.361 -0.039 1.00 90.75 239 ILE A C 1
ATOM 1873 O O . ILE A 1 239 ? -14.362 3.099 -1.231 1.00 90.75 239 ILE A O 1
ATOM 1877 N N . SER A 1 240 ? -14.986 2.785 0.906 1.00 90.50 240 SER A N 1
ATOM 1878 C CA . SER A 1 240 ? -16.151 1.951 0.610 1.00 90.50 240 SER A CA 1
ATOM 1879 C C . SER A 1 240 ? -17.425 2.739 0.889 1.00 90.50 240 SER A C 1
ATOM 1881 O O . SER A 1 240 ? -17.581 3.323 1.963 1.00 90.50 240 SER A O 1
ATOM 1883 N N . PHE A 1 241 ? -18.342 2.746 -0.076 1.00 84.38 241 PHE A N 1
ATOM 1884 C CA . PHE A 1 241 ? -19.639 3.417 0.043 1.00 84.38 241 PHE A CA 1
ATOM 1885 C C . PHE A 1 241 ? -20.725 2.514 0.634 1.00 84.38 241 PHE A C 1
ATOM 1887 O O . PHE A 1 241 ? -21.689 3.015 1.206 1.00 84.38 241 PHE A O 1
ATOM 1894 N N . ASP A 1 242 ? -20.532 1.196 0.565 1.00 87.44 242 ASP A N 1
ATOM 1895 C CA . ASP A 1 242 ? -21.514 0.195 0.996 1.00 87.44 242 ASP A CA 1
ATOM 1896 C C . ASP A 1 242 ? -21.269 -0.313 2.429 1.00 87.44 242 ASP A C 1
ATOM 1898 O O . ASP A 1 242 ? -21.983 -1.189 2.929 1.00 87.44 242 ASP A O 1
ATOM 1902 N N . LYS A 1 243 ? -20.242 0.211 3.114 1.00 90.94 243 LYS A N 1
ATOM 1903 C CA . LYS A 1 243 ? -19.916 -0.185 4.489 1.00 90.94 243 LYS A CA 1
ATOM 1904 C C . LYS A 1 243 ? -20.742 0.566 5.537 1.00 90.94 243 LYS A C 1
ATOM 1906 O O . LYS A 1 243 ? -21.282 1.644 5.309 1.00 90.94 243 LYS A O 1
ATOM 1911 N N . GLY A 1 244 ? -20.781 -0.010 6.739 1.00 88.06 244 GLY A N 1
ATOM 1912 C CA . GLY A 1 244 ? -21.387 0.622 7.914 1.00 88.06 244 GLY A CA 1
ATOM 1913 C C . GLY A 1 244 ? -20.622 1.855 8.413 1.00 88.06 244 GLY A C 1
ATOM 1914 O O . GLY A 1 244 ? -19.574 2.221 7.881 1.00 88.06 244 GLY A O 1
ATOM 1915 N N . CYS A 1 245 ? -21.142 2.477 9.474 1.00 90.12 245 CYS A N 1
ATOM 1916 C CA . CYS A 1 245 ? -20.647 3.763 9.958 1.00 90.12 245 CYS A CA 1
ATOM 1917 C C . CYS A 1 245 ? -19.172 3.755 10.380 1.00 90.12 245 CYS A C 1
ATOM 1919 O O . CYS A 1 245 ? -18.704 2.826 11.041 1.00 90.12 245 CYS A O 1
ATOM 1921 N N . TYR A 1 246 ? -18.474 4.848 10.068 1.00 91.81 246 TYR A N 1
ATOM 1922 C CA . TYR A 1 246 ? -17.107 5.113 10.514 1.00 91.81 246 TYR A CA 1
ATOM 1923 C C . TYR A 1 246 ? -16.907 6.598 10.856 1.00 91.81 246 TYR A C 1
ATOM 1925 O O . TYR A 1 246 ? -17.712 7.462 10.498 1.00 91.81 246 TYR A O 1
ATOM 1933 N N . ILE A 1 247 ? -15.835 6.914 11.583 1.00 90.50 247 ILE A N 1
ATOM 1934 C CA . ILE A 1 247 ? -15.537 8.290 12.011 1.00 90.50 247 ILE A CA 1
ATOM 1935 C C . ILE A 1 247 ? -15.330 9.210 10.802 1.00 90.50 247 ILE A C 1
ATOM 1937 O O . ILE A 1 247 ? -14.540 8.916 9.913 1.00 90.50 247 ILE A O 1
ATOM 1941 N N . GLY A 1 248 ? -16.005 10.363 10.793 1.00 86.50 248 GLY A N 1
ATOM 1942 C CA . GLY A 1 248 ? -15.854 11.360 9.728 1.00 86.50 248 GLY A CA 1
ATOM 1943 C C . GLY A 1 248 ? -16.595 11.020 8.427 1.00 86.50 248 GLY A C 1
ATOM 1944 O O . GLY A 1 248 ? -16.403 11.708 7.420 1.00 86.50 248 GLY A O 1
ATOM 1945 N N . GLN A 1 249 ? -17.456 9.994 8.434 1.00 86.44 249 GLN A N 1
ATOM 1946 C CA . GLN A 1 249 ? -18.229 9.577 7.262 1.00 86.44 249 GLN A CA 1
ATOM 1947 C C . GLN A 1 249 ? -19.177 10.664 6.746 1.00 86.44 249 GLN A C 1
ATOM 1949 O O . GLN A 1 249 ? -19.283 10.815 5.537 1.00 86.44 249 GLN A O 1
ATOM 1954 N N . GLU A 1 250 ? -19.837 11.436 7.617 1.00 84.31 250 GLU A N 1
ATOM 1955 C CA . GLU A 1 250 ? -20.887 12.397 7.224 1.00 84.31 250 GLU A CA 1
ATOM 1956 C C . GLU A 1 250 ? -20.427 13.367 6.129 1.00 84.31 250 GLU A C 1
ATOM 1958 O O . GLU A 1 250 ? -21.109 13.553 5.122 1.00 84.31 250 GLU A O 1
ATOM 1963 N N . LEU A 1 251 ? -19.239 13.954 6.298 1.00 81.06 251 LEU A N 1
ATOM 1964 C CA . LEU A 1 251 ? -18.685 14.886 5.320 1.00 81.06 251 LEU A CA 1
ATOM 1965 C C . LEU A 1 251 ? -18.233 14.165 4.044 1.00 81.06 251 LEU A C 1
ATOM 1967 O O . LEU A 1 251 ? -18.450 14.674 2.950 1.00 81.06 251 LEU A O 1
ATOM 1971 N N . THR A 1 252 ? -17.668 12.964 4.189 1.00 76.12 252 THR A N 1
ATOM 1972 C CA . THR A 1 252 ? -17.228 12.109 3.075 1.00 76.12 252 THR A CA 1
ATOM 1973 C C . THR A 1 252 ? -18.423 11.724 2.188 1.00 76.12 252 THR A C 1
ATOM 1975 O O . THR A 1 252 ? -18.421 11.989 0.989 1.00 76.12 252 THR A O 1
ATOM 1978 N N . ALA A 1 253 ? -19.495 11.196 2.780 1.00 77.12 253 ALA A N 1
ATOM 1979 C CA . ALA A 1 253 ? -20.721 10.822 2.077 1.00 77.12 253 ALA A CA 1
ATOM 1980 C C . ALA A 1 253 ? -21.419 12.035 1.444 1.00 77.12 253 ALA A C 1
ATOM 1982 O O . ALA A 1 253 ? -21.890 11.957 0.311 1.00 77.12 253 ALA A O 1
ATOM 1983 N N . ARG A 1 254 ? -21.436 13.182 2.142 1.00 77.44 254 ARG A N 1
ATOM 1984 C CA . ARG A 1 254 ? -21.985 14.423 1.589 1.00 77.44 254 ARG A CA 1
ATOM 1985 C C . ARG A 1 254 ? -21.242 14.834 0.323 1.00 77.44 254 ARG A C 1
ATOM 1987 O O . ARG A 1 254 ? -21.898 14.998 -0.695 1.00 77.44 254 ARG A O 1
ATOM 1994 N N . THR A 1 255 ? -19.910 14.943 0.359 1.00 74.25 255 THR A N 1
ATOM 1995 C CA . THR A 1 255 ? -19.104 15.337 -0.810 1.00 74.25 255 THR A CA 1
ATOM 1996 C C . THR A 1 255 ? -19.318 14.401 -2.002 1.00 74.25 255 THR A C 1
ATOM 1998 O O . THR A 1 255 ? -19.470 14.889 -3.121 1.00 74.25 255 THR A O 1
ATOM 2001 N N . ALA A 1 256 ? -19.423 13.089 -1.766 1.00 69.69 256 ALA A N 1
ATOM 2002 C CA . ALA A 1 256 ? -19.708 12.112 -2.817 1.00 69.69 256 ALA A CA 1
ATOM 2003 C C . ALA A 1 256 ? -21.084 12.320 -3.479 1.00 69.69 256 ALA A C 1
ATOM 2005 O O . ALA A 1 256 ? -21.218 12.175 -4.691 1.00 69.69 256 ALA A O 1
ATOM 2006 N N . HIS A 1 257 ? -22.110 12.675 -2.700 1.00 68.00 257 HIS A N 1
ATOM 2007 C CA . HIS A 1 257 ? -23.474 12.847 -3.206 1.00 68.00 257 HIS A CA 1
ATOM 2008 C C . HIS A 1 257 ? -23.764 14.237 -3.781 1.00 68.00 257 HIS A C 1
ATOM 2010 O O . HIS A 1 257 ? -24.577 14.347 -4.696 1.00 68.00 257 HIS A O 1
ATOM 2016 N N . THR A 1 258 ? -23.133 15.303 -3.276 1.00 62.94 258 THR A N 1
ATOM 2017 C CA . THR A 1 258 ? -23.400 16.670 -3.758 1.00 62.94 258 THR A CA 1
ATOM 2018 C C . THR A 1 258 ? -22.676 17.029 -5.050 1.00 62.94 258 THR A C 1
ATOM 2020 O O . THR A 1 258 ? -23.026 18.039 -5.651 1.00 62.94 258 THR A O 1
ATOM 2023 N N . GLY A 1 259 ? -21.702 16.231 -5.506 1.00 53.28 259 GLY A N 1
ATOM 2024 C CA . GLY A 1 259 ? -21.033 16.452 -6.793 1.00 53.28 259 GLY A CA 1
ATOM 2025 C C . GLY A 1 259 ? -20.420 17.849 -6.949 1.00 53.28 259 GLY A C 1
ATOM 2026 O O . GLY A 1 259 ? -20.299 18.332 -8.076 1.00 53.28 259 GLY A O 1
ATOM 2027 N N . GLU A 1 260 ? -20.067 18.521 -5.845 1.00 44.94 260 GLU A N 1
ATOM 2028 C CA . GLU A 1 260 ? -19.378 19.809 -5.902 1.00 44.94 260 GLU A CA 1
ATOM 2029 C C . GLU A 1 260 ? -17.980 19.560 -6.465 1.00 44.94 260 GLU A C 1
ATOM 2031 O O . GLU A 1 260 ? -17.056 19.148 -5.766 1.00 44.94 260 GLU A O 1
ATOM 2036 N N . LYS A 1 261 ? -17.878 19.760 -7.781 1.00 38.09 261 LYS A N 1
ATOM 2037 C CA . LYS A 1 261 ? -16.623 19.905 -8.505 1.00 38.09 261 LYS A CA 1
ATOM 2038 C C . LYS A 1 261 ? -15.837 21.022 -7.822 1.00 38.09 261 LYS A C 1
ATOM 2040 O O . LYS A 1 261 ? -16.267 22.175 -7.864 1.00 38.09 261 LYS A O 1
ATOM 2045 N N . PHE A 1 262 ? -14.732 20.661 -7.179 1.00 42.94 262 PHE A N 1
ATOM 2046 C CA . PHE A 1 262 ? -13.645 21.603 -6.938 1.00 42.94 262 PHE A CA 1
ATOM 2047 C C . PHE A 1 262 ? -12.966 21.935 -8.268 1.00 42.94 262 PHE A C 1
ATOM 2049 O O . PHE A 1 262 ? -12.853 21.014 -9.112 1.00 42.94 262 PHE A O 1
#

Secondary structure (DSSP, 8-state):
--PPPGGGS-TT-SS-GGGS--PPP--HHHH-TTS-TTHHHHHHHHT-SSSTTSPPHHHHTTSTTTSS------EE-TTEEEEEEESTTHHHHHHTTBSS-GGG--TT-EEEEEEE-TTS-EEEEEEEEEETTEEEEEEEGGGHHHHHHHHHHHHTTS--EEEE-SPEEEEESS--TTPEEPTT-TTT-EEEEES---BS-HHHHHHHHHHTT---SHHHHTTS-TTSTTT-TTTTT---SSS---TTHHHHHHHHHH----

pLDDT: mean 88.73, std 10.21, range [38.09, 98.56]